Protein AF-A0AAW0ASV2-F1 (afdb_monomer_lite)

Sequence (327 aa):
MNEDWVRQATQARVASSLSGNKGHRYIPGIKFEARVFNVVGYYVDNVSPCVYSLQDPPKWPYYSILDPMEDGSSSVLRQLLHLSFVFSDSNIETTSISSLEFYNVKIRMWTTVSASFKHHITTNDTLFFRLPGVKDCLDLDDYLSCINPVQASTSSPHLRNNISGERKAVRESLRMLKEVIVIDDDDERPSKRLQRSSPSSSPSPQMSPLPSPVLPELPLTPSIPSTLLPSPQVLSSELPDSSDLGNAWPGRIHCSDIASGFQMMAADQSAHLQTWFQNAFPGFRYVQGTYFHHLKKWQSLTERQRAASIALGRTDGGVWKVYRKTL

Structure (mmCIF, N/CA/C/O backbone):
data_AF-A0AAW0ASV2-F1
#
_entry.id   AF-A0AAW0ASV2-F1
#
loop_
_atom_site.group_PDB
_atom_site.id
_atom_site.type_symbol
_atom_site.label_atom_id
_atom_site.label_alt_id
_atom_site.label_comp_id
_atom_site.label_asym_id
_atom_site.label_entity_id
_atom_site.label_seq_id
_atom_site.pdbx_PDB_ins_code
_atom_site.Cartn_x
_atom_site.Cartn_y
_atom_site.Cartn_z
_atom_site.occupancy
_atom_site.B_iso_or_equiv
_atom_site.auth_seq_id
_atom_site.auth_comp_id
_atom_site.auth_asym_id
_atom_site.auth_atom_id
_atom_site.pdbx_PDB_model_num
ATOM 1 N N . MET A 1 1 ? -23.997 15.112 -15.720 1.00 35.47 1 MET A N 1
ATOM 2 C CA . MET A 1 1 ? -23.754 16.034 -14.588 1.00 35.47 1 MET A CA 1
ATOM 3 C C . MET A 1 1 ? -22.248 16.078 -14.384 1.00 35.47 1 MET A C 1
ATOM 5 O O . MET A 1 1 ? -21.656 15.016 -14.290 1.00 35.47 1 MET A O 1
ATOM 9 N N . ASN A 1 2 ? -21.642 17.265 -14.486 1.00 31.16 2 ASN A N 1
ATOM 10 C CA . ASN A 1 2 ? -20.206 17.469 -14.736 1.00 31.16 2 ASN A CA 1
ATOM 11 C C . ASN A 1 2 ? -19.304 17.148 -13.529 1.00 31.16 2 ASN A C 1
ATOM 13 O O . ASN A 1 2 ? -19.451 17.765 -12.477 1.00 31.16 2 ASN A O 1
ATOM 17 N N . GLU A 1 3 ? -18.311 16.276 -13.737 1.00 37.47 3 GLU A N 1
ATOM 18 C CA . GLU A 1 3 ? -17.225 15.942 -12.792 1.00 37.47 3 GLU A CA 1
ATOM 19 C C . GLU A 1 3 ? -16.062 16.962 -12.793 1.00 37.47 3 GLU A C 1
ATOM 21 O O . GLU A 1 3 ? -15.153 16.890 -11.965 1.00 37.47 3 GLU A O 1
ATOM 26 N N . ASP A 1 4 ? -16.101 17.968 -13.672 1.00 33.62 4 ASP A N 1
ATOM 27 C CA . ASP A 1 4 ? -15.029 18.964 -13.818 1.00 33.62 4 ASP A CA 1
ATOM 28 C C . ASP A 1 4 ? -14.948 19.989 -12.672 1.00 33.62 4 ASP A C 1
ATOM 30 O O . ASP A 1 4 ? -13.929 20.663 -12.509 1.00 33.62 4 ASP A O 1
ATOM 34 N N . TRP A 1 5 ? -15.972 20.085 -11.817 1.00 26.33 5 TRP A N 1
ATOM 35 C CA . TRP A 1 5 ? -15.984 21.059 -10.716 1.00 26.33 5 TRP A CA 1
ATOM 36 C C . TRP A 1 5 ? -15.105 20.635 -9.524 1.00 26.33 5 TRP A C 1
ATOM 38 O O . TRP A 1 5 ? -14.539 21.481 -8.833 1.00 26.33 5 TRP A O 1
ATOM 48 N N . VAL A 1 6 ? -14.906 19.326 -9.322 1.00 35.56 6 VAL A N 1
ATOM 49 C CA . VAL A 1 6 ? -14.057 18.790 -8.238 1.00 35.56 6 VAL A CA 1
ATOM 50 C C . VAL A 1 6 ? -12.564 18.955 -8.565 1.00 35.56 6 VAL A C 1
ATOM 52 O O . VAL A 1 6 ? -11.751 19.176 -7.670 1.00 35.56 6 VAL A O 1
ATOM 55 N N . ARG A 1 7 ? -12.192 18.941 -9.854 1.00 39.00 7 ARG A N 1
ATOM 56 C CA . ARG A 1 7 ? -10.796 19.065 -10.318 1.00 39.00 7 ARG A CA 1
ATOM 57 C C . ARG A 1 7 ? -10.225 20.481 -10.178 1.00 39.00 7 ARG A C 1
ATOM 59 O O . ARG A 1 7 ? -9.048 20.627 -9.851 1.00 39.00 7 ARG A O 1
ATOM 66 N N . GLN A 1 8 ? -11.043 21.524 -10.349 1.00 35.62 8 GLN A N 1
ATOM 67 C CA . GLN A 1 8 ? -10.587 22.912 -10.164 1.00 35.62 8 GLN A CA 1
ATOM 68 C C . GLN A 1 8 ? -10.447 23.316 -8.686 1.00 35.62 8 GLN A C 1
ATOM 70 O O . GLN A 1 8 ? -9.611 24.163 -8.367 1.00 35.62 8 GLN A O 1
ATOM 75 N N . ALA A 1 9 ? -11.176 22.675 -7.766 1.00 33.25 9 ALA A N 1
ATOM 76 C CA . ALA A 1 9 ? -11.094 22.977 -6.334 1.00 33.25 9 ALA A CA 1
ATOM 77 C C . ALA A 1 9 ? -9.776 22.503 -5.677 1.00 33.25 9 ALA A C 1
ATOM 79 O O . ALA A 1 9 ? -9.311 23.121 -4.717 1.00 33.25 9 ALA A O 1
ATOM 80 N N . THR A 1 10 ? -9.143 21.451 -6.211 1.00 35.03 10 THR A N 1
ATOM 81 C CA . THR A 1 10 ? -7.933 20.842 -5.624 1.00 35.03 10 THR A CA 1
ATOM 82 C C . THR A 1 10 ? -6.636 21.485 -6.131 1.00 35.03 10 THR A C 1
ATOM 84 O O . THR A 1 10 ? -5.730 21.738 -5.339 1.00 35.03 10 THR A O 1
ATOM 87 N N . GLN A 1 11 ? -6.543 21.844 -7.420 1.00 33.50 11 GLN A N 1
ATOM 88 C CA . GLN A 1 11 ? -5.341 22.499 -7.971 1.00 33.50 11 GLN A CA 1
ATOM 89 C C . GLN A 1 11 ? -5.210 23.981 -7.577 1.00 33.50 11 GLN A C 1
ATOM 91 O O . GLN A 1 11 ? -4.094 24.470 -7.421 1.00 33.50 11 GLN A O 1
ATOM 96 N N . ALA A 1 12 ? -6.316 24.691 -7.323 1.00 30.03 12 ALA A N 1
ATOM 97 C CA . ALA A 1 12 ? -6.267 26.087 -6.874 1.00 30.03 12 ALA A CA 1
ATOM 98 C C . ALA A 1 12 ? -5.882 26.251 -5.384 1.00 30.03 12 ALA A C 1
ATOM 100 O O . ALA A 1 12 ? -5.512 27.350 -4.959 1.00 30.03 12 ALA A O 1
ATOM 101 N N . ARG A 1 13 ? -5.932 25.177 -4.577 1.00 37.41 13 ARG A N 1
ATOM 102 C CA . ARG A 1 13 ? -5.719 25.224 -3.115 1.00 37.41 13 ARG A CA 1
ATOM 103 C C . ARG A 1 13 ? -4.273 25.040 -2.656 1.00 37.41 13 ARG A C 1
ATOM 105 O O . ARG A 1 13 ? -3.902 25.594 -1.622 1.00 37.41 13 ARG A O 1
ATOM 112 N N . VAL A 1 14 ? -3.430 24.371 -3.443 1.00 34.31 14 VAL A N 1
ATOM 113 C CA . VAL A 1 14 ? -2.003 24.184 -3.106 1.00 34.31 14 VAL A CA 1
ATOM 114 C C . VAL A 1 14 ? -1.226 25.510 -3.166 1.00 34.31 14 VAL A C 1
ATOM 116 O O . VAL A 1 14 ? -0.283 25.704 -2.407 1.00 34.31 14 VAL A O 1
ATOM 119 N N . ALA A 1 15 ? -1.669 26.477 -3.977 1.00 31.39 15 ALA A N 1
ATOM 120 C CA . ALA A 1 15 ? -1.065 27.812 -4.026 1.00 31.39 15 ALA A CA 1
ATOM 121 C C . ALA A 1 15 ? -1.683 28.826 -3.036 1.00 31.39 15 ALA A C 1
ATOM 123 O O . ALA A 1 15 ? -1.080 29.864 -2.776 1.00 31.39 15 ALA A O 1
ATOM 124 N N . SER A 1 16 ? -2.867 28.554 -2.469 1.00 34.78 16 SER A N 1
ATOM 125 C CA . SER A 1 16 ? -3.612 29.514 -1.631 1.00 34.78 16 SER A CA 1
ATOM 126 C C . SER A 1 16 ? -3.651 29.167 -0.133 1.00 34.78 16 SER A C 1
ATOM 128 O O . SER A 1 16 ? -3.947 30.039 0.683 1.00 34.78 16 SER A O 1
ATOM 130 N N . SER A 1 17 ? -3.256 27.953 0.271 1.00 35.66 17 SER A N 1
ATOM 131 C CA . SER A 1 17 ? -3.234 27.539 1.688 1.00 35.66 17 SER A CA 1
ATOM 132 C C . SER A 1 17 ? -2.048 28.077 2.514 1.00 35.66 17 SER A C 1
ATOM 134 O O . SER A 1 17 ? -1.991 27.856 3.723 1.00 35.66 17 SER A O 1
ATOM 136 N N . LEU A 1 18 ? -1.115 28.825 1.913 1.00 40.75 18 LEU A N 1
ATOM 137 C CA . LEU A 1 18 ? -0.001 29.463 2.635 1.00 40.75 18 LEU A CA 1
ATOM 138 C C . LEU A 1 18 ? -0.346 30.846 3.227 1.00 40.75 18 LEU A C 1
ATOM 140 O O . LEU A 1 18 ? 0.494 31.438 3.899 1.00 40.75 18 LEU A O 1
ATOM 144 N N . SER A 1 19 ? -1.563 31.373 3.026 1.00 39.31 19 SER A N 1
ATOM 145 C CA . SER A 1 19 ? -1.912 32.746 3.444 1.00 39.31 19 SER A CA 1
ATOM 146 C C . SER A 1 19 ? -2.713 32.856 4.755 1.00 39.31 19 SER A C 1
ATOM 148 O O . SER A 1 19 ? -3.028 33.970 5.176 1.00 39.31 19 SER A O 1
ATOM 150 N N . GLY A 1 20 ? -3.056 31.741 5.410 1.00 41.22 20 GLY A N 1
ATOM 151 C CA . GLY A 1 20 ? -3.965 31.748 6.567 1.00 41.22 20 GLY A CA 1
ATOM 152 C C . GLY A 1 20 ? -3.324 31.568 7.944 1.00 41.22 20 GLY A C 1
ATOM 153 O O . GLY A 1 20 ? -4.008 31.750 8.952 1.00 41.22 20 GLY A O 1
ATOM 154 N N . ASN A 1 21 ? -2.042 31.198 8.026 1.00 40.75 21 ASN A N 1
ATOM 155 C CA . ASN A 1 21 ? -1.467 30.780 9.302 1.00 40.75 21 ASN A CA 1
ATOM 156 C C . ASN A 1 21 ? -0.866 31.967 10.066 1.00 40.75 21 ASN A C 1
ATOM 158 O O . ASN A 1 21 ? 0.072 32.629 9.618 1.00 40.75 21 ASN A O 1
ATOM 162 N N . LYS A 1 22 ? -1.447 32.258 11.233 1.00 43.97 22 LYS A N 1
ATOM 163 C CA . LYS A 1 22 ? -1.074 33.366 12.116 1.00 43.97 22 LYS A CA 1
ATOM 164 C C . LYS A 1 22 ? 0.400 33.259 12.530 1.00 43.97 22 LYS A C 1
ATOM 166 O O . LYS A 1 22 ? 0.746 32.517 13.438 1.00 43.97 22 LYS A O 1
ATOM 171 N N . GLY A 1 23 ? 1.255 34.064 11.902 1.00 38.59 23 GLY A N 1
ATOM 172 C CA . GLY A 1 23 ? 2.457 34.631 12.518 1.00 38.59 23 GLY A CA 1
ATOM 173 C C . GLY A 1 23 ? 3.516 33.658 13.047 1.00 38.59 23 GLY A C 1
ATOM 174 O O . GLY A 1 23 ? 4.189 33.993 14.023 1.00 38.59 23 GLY A O 1
ATOM 175 N N . HIS A 1 24 ? 3.726 32.494 12.429 1.00 50.66 24 HIS A N 1
ATOM 176 C CA . HIS A 1 24 ? 4.983 31.778 12.648 1.00 50.66 24 HIS A CA 1
ATOM 177 C C . HIS A 1 24 ? 6.110 32.548 11.961 1.00 50.66 24 HIS A C 1
ATOM 179 O O . HIS A 1 24 ? 6.222 32.573 10.738 1.00 50.66 24 HIS A O 1
ATOM 185 N N . ARG A 1 25 ? 6.913 33.249 12.776 1.00 50.53 25 ARG A N 1
ATOM 186 C CA . ARG A 1 25 ? 8.129 33.937 12.336 1.00 50.53 25 ARG A CA 1
ATOM 187 C C . ARG A 1 25 ? 9.003 32.918 11.613 1.00 50.53 25 ARG A C 1
ATOM 189 O O . ARG A 1 25 ? 9.551 32.020 12.244 1.00 50.53 25 ARG A O 1
ATOM 196 N N . TYR A 1 26 ? 9.107 33.062 10.299 1.00 55.88 26 TYR A N 1
ATOM 197 C CA . TYR A 1 26 ? 10.056 32.316 9.493 1.00 55.88 26 TYR A CA 1
ATOM 198 C C . TYR A 1 26 ? 11.459 32.616 10.026 1.00 55.88 26 TYR A C 1
ATOM 200 O O . TYR A 1 26 ? 11.915 33.756 9.952 1.00 55.88 26 TYR A O 1
ATOM 208 N N . ILE A 1 27 ? 12.111 31.616 10.620 1.00 73.69 27 ILE A N 1
ATOM 209 C CA . ILE A 1 27 ? 13.531 31.682 10.966 1.00 73.69 27 ILE A CA 1
ATOM 210 C C . ILE A 1 27 ? 14.277 31.160 9.734 1.00 73.69 27 ILE A C 1
ATOM 212 O O . ILE A 1 27 ? 14.197 29.961 9.450 1.00 73.69 27 ILE A O 1
ATOM 216 N N . PRO A 1 28 ? 14.975 32.020 8.971 1.00 69.12 28 PRO A N 1
ATOM 217 C CA . PRO A 1 28 ? 15.719 31.580 7.800 1.00 69.12 28 PRO A CA 1
ATOM 218 C C . PRO A 1 28 ? 16.766 30.538 8.211 1.00 69.12 28 PRO A C 1
ATOM 220 O O . PRO A 1 28 ? 17.582 30.795 9.092 1.00 69.12 28 PRO A O 1
ATOM 223 N N . GLY A 1 29 ? 16.736 29.361 7.579 1.00 76.25 29 GLY A N 1
ATOM 224 C CA . GLY A 1 29 ? 17.741 28.306 7.765 1.00 76.25 29 GLY A CA 1
ATOM 225 C C . GLY A 1 29 ? 17.257 27.026 8.455 1.00 76.25 29 GLY A C 1
ATOM 226 O O . GLY A 1 29 ? 17.964 26.023 8.394 1.00 76.25 29 GLY A O 1
ATOM 227 N N . ILE A 1 30 ? 16.055 27.000 9.042 1.00 75.19 30 ILE A N 1
ATOM 228 C CA . ILE A 1 30 ? 15.477 25.756 9.577 1.00 75.19 30 ILE A CA 1
ATOM 229 C C . ILE A 1 30 ? 14.690 25.063 8.462 1.00 75.19 30 ILE A C 1
ATOM 231 O O . ILE A 1 30 ? 13.606 25.503 8.083 1.00 75.19 30 ILE A O 1
ATOM 235 N N . LYS A 1 31 ? 15.242 23.972 7.918 1.00 75.94 31 LYS A N 1
ATOM 236 C CA . LYS A 1 31 ? 14.493 23.071 7.035 1.00 75.94 31 LYS A CA 1
ATOM 237 C C . LYS A 1 31 ? 13.521 22.269 7.897 1.00 75.94 31 LYS A C 1
ATOM 239 O O . LYS A 1 31 ? 13.948 21.413 8.666 1.00 75.94 31 LYS A O 1
ATOM 244 N N . PHE A 1 32 ? 12.231 22.562 7.784 1.00 76.94 32 PHE A N 1
ATOM 245 C CA . PHE A 1 32 ? 11.195 21.705 8.346 1.00 76.94 32 PHE A CA 1
ATOM 246 C C . PHE A 1 32 ? 11.034 20.501 7.419 1.00 76.94 32 PHE A C 1
ATOM 248 O O . PHE A 1 32 ? 10.627 20.646 6.269 1.00 76.94 32 PHE A O 1
ATOM 255 N N . GLU A 1 33 ? 11.429 19.325 7.896 1.00 83.06 33 GLU A N 1
ATOM 256 C CA . GLU A 1 33 ? 11.131 18.071 7.213 1.00 83.06 33 GLU A CA 1
ATOM 257 C C . GLU A 1 33 ? 9.637 17.782 7.392 1.00 83.06 33 GLU A C 1
ATOM 259 O O . GLU A 1 33 ? 9.154 17.712 8.527 1.00 83.06 33 GLU A O 1
ATOM 264 N N . ALA A 1 34 ? 8.910 17.685 6.276 1.00 85.75 34 ALA A N 1
ATOM 265 C CA . ALA A 1 34 ? 7.479 17.410 6.285 1.00 85.75 34 ALA A CA 1
ATOM 266 C C . ALA A 1 34 ? 7.220 16.074 6.988 1.00 85.75 34 ALA A C 1
ATOM 268 O O . ALA A 1 34 ? 7.847 15.055 6.680 1.00 8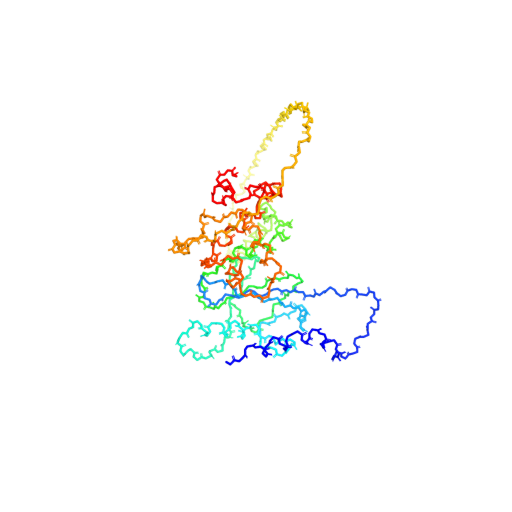5.75 34 ALA A O 1
ATOM 269 N N . ARG A 1 35 ? 6.302 16.072 7.953 1.00 91.06 35 ARG A N 1
ATOM 270 C CA . ARG A 1 35 ? 5.992 14.878 8.738 1.00 91.06 35 ARG A CA 1
ATOM 271 C C . ARG A 1 35 ? 4.916 14.097 8.015 1.00 91.06 35 ARG A C 1
ATOM 273 O O . ARG A 1 35 ? 3.739 14.428 8.104 1.00 91.06 35 ARG A O 1
ATOM 280 N N . VAL A 1 36 ? 5.327 13.063 7.295 1.00 91.56 36 VAL A N 1
ATOM 281 C CA . VAL A 1 36 ? 4.412 12.205 6.537 1.00 91.56 36 VAL A CA 1
ATOM 282 C C . VAL A 1 36 ? 4.240 10.873 7.254 1.00 91.56 36 VAL A C 1
ATOM 284 O O . VAL A 1 36 ? 5.210 10.341 7.781 1.00 91.56 36 VAL A O 1
ATOM 287 N N . PHE A 1 37 ? 3.033 10.319 7.277 1.00 94.38 37 PHE A N 1
ATOM 288 C CA . PHE A 1 37 ? 2.792 8.925 7.661 1.00 94.38 37 PHE A CA 1
ATOM 289 C C . PHE A 1 37 ? 1.612 8.360 6.866 1.00 94.38 37 PHE A C 1
ATOM 291 O O . PHE A 1 37 ? 0.829 9.110 6.281 1.00 94.38 37 PHE A O 1
ATOM 298 N N . ASN A 1 38 ? 1.490 7.037 6.827 1.00 94.44 38 ASN A N 1
ATOM 299 C CA . ASN A 1 38 ? 0.453 6.354 6.063 1.00 94.44 38 ASN A CA 1
ATOM 300 C C . ASN A 1 38 ? -0.567 5.673 6.979 1.00 94.44 38 ASN A C 1
ATOM 302 O O . ASN A 1 38 ? -0.230 5.161 8.047 1.00 94.44 38 ASN A O 1
ATOM 306 N N . VAL A 1 39 ? -1.815 5.621 6.527 1.00 95.50 39 VAL A N 1
ATOM 307 C CA . VAL A 1 39 ? -2.894 4.842 7.135 1.00 95.50 39 VAL A CA 1
ATOM 308 C C . VAL A 1 39 ? -3.436 3.884 6.084 1.00 95.50 39 VAL A C 1
ATOM 310 O O . VAL A 1 39 ? -3.920 4.315 5.041 1.00 95.50 39 VAL A O 1
ATOM 313 N N . VAL A 1 40 ? -3.348 2.588 6.363 1.00 96.12 40 VAL A N 1
ATOM 314 C CA . VAL A 1 40 ? -3.823 1.499 5.507 1.00 96.12 40 VAL A CA 1
ATOM 315 C C . VAL A 1 40 ? -5.055 0.883 6.161 1.00 96.12 40 VAL A C 1
ATOM 317 O O . VAL A 1 40 ? -4.981 0.414 7.296 1.00 96.12 40 VAL A O 1
ATOM 320 N N . GLY A 1 41 ? -6.194 0.903 5.473 1.00 95.38 41 GLY A N 1
ATOM 321 C CA . GLY A 1 41 ? -7.474 0.431 5.997 1.00 95.38 41 GLY A CA 1
ATOM 322 C C . GLY A 1 41 ? -8.081 -0.702 5.172 1.00 95.38 41 GLY A C 1
ATOM 323 O O . GLY A 1 41 ? -8.277 -0.547 3.968 1.00 95.38 41 GLY A O 1
ATOM 324 N N . TYR A 1 42 ? -8.440 -1.804 5.832 1.00 95.00 42 TYR A N 1
ATOM 325 C CA . TYR A 1 42 ? -9.170 -2.933 5.244 1.00 95.00 42 TYR A CA 1
ATOM 326 C C . TYR A 1 42 ? -10.629 -2.929 5.706 1.00 95.00 42 TYR A C 1
ATOM 328 O O . TYR A 1 42 ? -10.917 -2.814 6.898 1.00 95.00 42 TYR A O 1
ATOM 336 N N . TYR A 1 43 ? -11.562 -3.066 4.772 1.00 92.81 43 TYR A N 1
ATOM 337 C CA . TYR A 1 43 ? -12.998 -2.969 5.056 1.00 92.81 43 TYR A CA 1
ATOM 338 C C . TYR A 1 43 ? -13.805 -4.155 4.513 1.00 92.81 43 TYR A C 1
ATOM 340 O O . TYR A 1 43 ? -14.907 -4.388 4.997 1.00 92.81 43 TYR A O 1
ATOM 348 N N . VAL A 1 44 ? -13.254 -4.927 3.569 1.00 92.06 44 VAL A N 1
ATOM 349 C CA . VAL A 1 44 ? -13.848 -6.152 3.007 1.00 92.06 44 VAL A CA 1
ATOM 350 C C . VAL A 1 44 ? -12.744 -7.194 2.809 1.00 92.06 44 VAL A C 1
ATOM 352 O O . VAL A 1 44 ? -11.608 -6.838 2.485 1.00 92.06 44 VAL A O 1
ATOM 355 N N . ASP A 1 45 ? -13.077 -8.469 3.007 1.00 92.56 45 ASP A N 1
ATOM 356 C CA . ASP A 1 45 ? -12.168 -9.595 2.776 1.00 92.56 45 ASP A CA 1
ATOM 357 C C . ASP A 1 45 ? -11.713 -9.670 1.316 1.00 92.56 45 ASP A C 1
ATOM 359 O O . ASP A 1 45 ? -12.518 -9.533 0.395 1.00 92.56 45 ASP A O 1
ATOM 363 N N . ASN A 1 46 ? -10.428 -9.958 1.101 1.00 92.38 46 ASN A N 1
ATOM 364 C CA . ASN A 1 46 ? -9.836 -10.158 -0.229 1.00 92.38 46 ASN A CA 1
ATOM 365 C C . ASN A 1 46 ? -9.951 -8.947 -1.181 1.00 92.38 46 ASN A C 1
ATOM 367 O O . ASN A 1 46 ? -9.823 -9.097 -2.397 1.00 92.38 46 ASN A O 1
ATOM 371 N N . VAL A 1 47 ? -10.162 -7.744 -0.642 1.00 91.44 47 VAL A N 1
ATOM 372 C CA . VAL A 1 47 ? -10.147 -6.481 -1.393 1.00 91.44 47 VAL A CA 1
ATOM 373 C C . VAL A 1 47 ? -8.889 -5.696 -1.029 1.00 91.44 47 VAL A C 1
ATOM 375 O O . VAL A 1 47 ? -8.459 -5.696 0.126 1.00 91.44 47 VAL A O 1
ATOM 378 N N . SER A 1 48 ? -8.286 -5.027 -2.017 1.00 90.50 48 SER A N 1
ATOM 379 C CA . SER A 1 48 ? -7.126 -4.165 -1.778 1.00 90.50 48 SER A CA 1
ATOM 380 C C . SER A 1 48 ? -7.460 -3.064 -0.757 1.00 90.50 48 SER A C 1
ATOM 382 O O . SER A 1 48 ? -8.553 -2.488 -0.805 1.00 90.50 48 SER A O 1
ATOM 384 N N . PRO A 1 49 ? -6.535 -2.745 0.164 1.00 95.44 49 PRO A N 1
ATOM 385 C CA . PRO A 1 49 ? -6.788 -1.748 1.191 1.00 95.44 49 PRO A CA 1
ATOM 386 C C . PRO A 1 49 ? -6.866 -0.334 0.618 1.00 95.44 49 PRO A C 1
ATOM 388 O O . PRO A 1 49 ? -6.275 -0.013 -0.414 1.00 95.44 49 PRO A O 1
ATOM 391 N N . CYS A 1 50 ? -7.517 0.550 1.365 1.00 92.81 50 CYS A N 1
ATOM 392 C CA . CYS A 1 50 ? -7.409 1.985 1.142 1.00 92.81 50 CYS A CA 1
ATOM 393 C C . CYS A 1 50 ? -6.148 2.515 1.809 1.00 92.81 50 CYS A C 1
ATOM 395 O O . CYS A 1 50 ? -5.887 2.201 2.970 1.00 92.81 50 CYS A O 1
ATOM 397 N N . VAL A 1 51 ? -5.394 3.348 1.096 1.00 92.88 51 VAL A N 1
ATOM 398 C CA . VAL A 1 51 ? -4.157 3.944 1.604 1.00 92.88 51 VAL A CA 1
ATOM 399 C C . VAL A 1 51 ? -4.293 5.458 1.610 1.00 92.88 51 VAL A C 1
ATOM 401 O O . VAL A 1 51 ? -4.574 6.066 0.581 1.00 92.88 51 VAL A O 1
ATOM 404 N N . TYR A 1 52 ? -4.062 6.059 2.773 1.00 91.81 52 TYR A N 1
ATOM 405 C CA . TYR A 1 52 ? -4.074 7.503 2.971 1.00 91.81 52 TYR A CA 1
ATOM 406 C C . TYR A 1 52 ? -2.704 7.966 3.448 1.00 91.81 52 TYR A C 1
ATOM 408 O O . TYR A 1 52 ? -2.221 7.493 4.476 1.00 91.81 52 TYR A O 1
ATOM 416 N N . SER A 1 53 ? -2.096 8.910 2.734 1.00 91.75 53 SER A N 1
ATOM 417 C CA . SER A 1 53 ? -0.864 9.575 3.163 1.00 91.75 53 SER A CA 1
ATOM 418 C C . SER A 1 53 ? -1.210 10.913 3.801 1.00 91.75 53 SER A C 1
ATOM 420 O O . SER A 1 53 ? -1.738 11.810 3.147 1.00 91.75 53 SER A O 1
ATOM 422 N N . LEU A 1 54 ? -0.928 11.034 5.093 1.00 91.38 54 LEU A N 1
ATOM 423 C CA . LEU A 1 54 ? -1.217 12.217 5.893 1.00 91.38 54 LEU A CA 1
ATOM 424 C C . LEU A 1 54 ? 0.068 13.025 6.064 1.00 91.38 54 LEU A C 1
ATOM 426 O O . LEU A 1 54 ? 1.094 12.475 6.464 1.00 91.38 54 LEU A O 1
ATOM 430 N N . GLN A 1 55 ? 0.003 14.318 5.752 1.00 91.88 55 GLN A N 1
ATOM 431 C CA . GLN A 1 55 ? 1.114 15.259 5.893 1.00 91.88 55 GLN A CA 1
ATOM 432 C C . GLN A 1 55 ? 0.812 16.234 7.029 1.00 91.88 55 GLN A C 1
ATOM 434 O O . GLN A 1 55 ? -0.307 16.730 7.119 1.00 91.88 55 GLN A O 1
ATOM 439 N N . ASP A 1 56 ? 1.806 16.463 7.887 1.00 87.75 56 ASP A N 1
ATOM 440 C CA . ASP A 1 56 ? 1.797 17.427 8.990 1.00 87.75 56 ASP A CA 1
ATOM 441 C C . ASP A 1 56 ? 0.510 17.380 9.835 1.00 87.75 56 ASP A C 1
ATOM 443 O O . ASP A 1 56 ? -0.229 18.358 9.914 1.00 87.75 56 ASP A O 1
ATOM 447 N N . PRO A 1 57 ? 0.210 16.238 10.490 1.00 85.69 57 PRO A N 1
ATOM 448 C CA . PRO A 1 57 ? -1.020 16.105 11.257 1.00 85.69 57 PRO A CA 1
ATOM 449 C C . PRO A 1 57 ? -1.087 17.151 12.386 1.00 85.69 57 PRO A C 1
ATOM 451 O O . PRO A 1 57 ? -0.082 17.388 13.069 1.00 85.69 57 PRO A O 1
ATOM 454 N N . PRO A 1 58 ? -2.285 17.696 12.676 1.00 81.44 58 PRO A N 1
ATOM 455 C CA . PRO A 1 58 ? -2.458 18.828 13.592 1.00 81.44 58 PRO A CA 1
ATOM 456 C C . PRO A 1 58 ? -2.024 18.506 15.027 1.00 81.44 58 PRO A C 1
ATOM 458 O O . PRO A 1 58 ? -1.699 19.390 15.820 1.00 81.44 58 PRO A O 1
ATOM 461 N N . LYS A 1 59 ? -2.027 17.217 15.384 1.00 86.56 59 LYS A N 1
ATOM 462 C CA . LYS A 1 59 ? -1.560 16.702 16.668 1.00 86.56 59 LYS A CA 1
ATOM 463 C C . LYS A 1 59 ? -0.393 15.757 16.403 1.00 86.56 59 LYS A C 1
ATOM 465 O O . LYS A 1 59 ? -0.570 14.629 15.966 1.00 86.56 59 LYS A O 1
ATOM 470 N N . TRP A 1 60 ? 0.821 16.210 16.687 1.00 88.56 60 TRP A N 1
ATOM 471 C CA . TRP A 1 60 ? 2.026 15.381 16.634 1.00 88.56 60 TRP A CA 1
ATOM 472 C C . TRP A 1 60 ? 2.620 15.222 18.038 1.00 88.56 60 TRP A C 1
ATOM 474 O O . TRP A 1 60 ? 2.664 16.214 18.769 1.00 88.56 60 TRP A O 1
ATOM 484 N N . PRO A 1 61 ? 3.110 14.031 18.439 1.00 94.38 61 PRO A N 1
ATOM 485 C CA . PRO A 1 61 ? 3.223 12.773 17.684 1.00 94.38 61 PRO A CA 1
ATOM 486 C C . PRO A 1 61 ? 2.013 11.836 17.860 1.00 94.38 61 PRO A C 1
ATOM 488 O O . PRO A 1 61 ? 2.177 10.622 17.851 1.00 94.38 61 PRO A O 1
ATOM 491 N N . TYR A 1 62 ? 0.805 12.361 18.086 1.00 95.31 62 TYR A N 1
ATOM 492 C CA . TYR A 1 62 ? -0.362 11.542 18.429 1.00 95.31 62 TYR A CA 1
ATOM 493 C C . TYR A 1 62 ? -1.496 11.709 17.430 1.00 95.31 62 TYR A C 1
ATOM 495 O O . TYR A 1 62 ? -2.069 12.787 17.334 1.00 95.31 62 TYR A O 1
ATOM 503 N N . TYR A 1 63 ? -1.900 10.618 16.795 1.00 94.50 63 TYR A N 1
ATOM 504 C CA . TYR A 1 63 ? -2.980 10.606 15.818 1.00 94.50 63 TYR A CA 1
ATOM 505 C C . TYR A 1 63 ? -4.145 9.726 16.273 1.00 94.50 63 TYR A C 1
ATOM 507 O O . TYR A 1 63 ? -3.940 8.586 16.690 1.00 94.50 63 TYR A O 1
ATOM 515 N N . SER A 1 64 ? -5.374 10.230 16.170 1.00 93.75 64 SER A N 1
ATOM 516 C CA . SER A 1 64 ? -6.585 9.409 16.231 1.00 93.75 64 SER A CA 1
ATOM 517 C C . SER A 1 64 ? -7.263 9.366 14.865 1.00 93.75 64 SER A C 1
ATOM 519 O O . SER A 1 64 ? -7.349 10.379 14.178 1.00 93.75 64 SER A O 1
ATOM 521 N N . ILE A 1 65 ? -7.826 8.217 14.486 1.00 92.06 65 ILE A N 1
ATOM 522 C CA . ILE A 1 65 ? -8.535 8.063 13.203 1.00 92.06 65 ILE A CA 1
ATOM 523 C C . ILE A 1 65 ? -9.817 8.916 13.117 1.00 92.06 65 ILE A C 1
ATOM 525 O O . ILE A 1 65 ? -10.355 9.144 12.031 1.00 92.06 65 ILE A O 1
ATOM 529 N N . LEU A 1 66 ? -10.310 9.386 14.270 1.00 90.50 66 LEU A N 1
ATOM 530 C CA . LEU A 1 66 ? -11.418 10.333 14.380 1.00 90.50 66 LEU A CA 1
ATOM 531 C C . LEU A 1 66 ? -10.989 11.797 14.269 1.00 90.50 66 LEU A C 1
ATOM 533 O O . LEU A 1 66 ? -11.867 12.648 14.113 1.00 90.50 66 LEU A O 1
ATOM 537 N N . ASP A 1 67 ? -9.694 12.112 14.372 1.00 88.00 67 ASP A N 1
ATOM 538 C CA . ASP A 1 67 ? -9.247 13.497 14.262 1.00 88.00 67 ASP A CA 1
ATOM 539 C C . ASP A 1 67 ? -9.617 14.044 12.865 1.00 88.00 67 ASP A C 1
ATOM 541 O O . ASP A 1 67 ? -9.425 13.358 11.851 1.00 88.00 67 ASP A O 1
ATOM 545 N N . PRO A 1 68 ? -10.201 15.254 12.793 1.00 81.50 68 PRO A N 1
ATOM 546 C CA . PRO A 1 68 ? -10.533 15.878 11.521 1.00 81.50 68 PRO A CA 1
ATOM 547 C C . PRO A 1 68 ? -9.252 16.214 10.755 1.00 81.50 68 PRO A C 1
ATOM 549 O O . PRO A 1 68 ? -8.226 16.548 11.354 1.00 81.50 68 PRO A O 1
ATOM 552 N N . MET A 1 69 ? -9.323 16.147 9.428 1.00 79.50 69 MET A N 1
ATOM 553 C CA . MET A 1 69 ? -8.239 16.631 8.578 1.00 79.50 69 MET A CA 1
ATOM 554 C C . MET A 1 69 ? -8.243 18.167 8.543 1.00 79.50 69 MET A C 1
ATOM 556 O O . MET A 1 69 ? -9.297 18.793 8.681 1.00 79.50 69 MET A O 1
ATOM 560 N N . GLU A 1 70 ? -7.064 18.786 8.411 1.00 72.94 70 GLU A N 1
ATOM 561 C CA . GLU A 1 70 ? -6.910 20.253 8.490 1.00 72.94 70 GLU A CA 1
ATOM 562 C C . GLU A 1 70 ? -7.689 21.011 7.408 1.00 72.94 70 GLU A C 1
ATOM 564 O O . GLU A 1 70 ? -8.107 22.149 7.608 1.00 72.94 70 GLU A O 1
ATOM 569 N N . ASP A 1 71 ? -7.933 20.365 6.273 1.00 75.19 71 ASP A N 1
ATOM 570 C CA . ASP A 1 71 ? -8.687 20.896 5.140 1.00 75.19 71 ASP A CA 1
ATOM 571 C C . ASP A 1 71 ? -10.211 20.928 5.372 1.00 75.19 71 ASP A C 1
ATOM 573 O O . ASP A 1 71 ? -10.966 21.369 4.498 1.00 75.19 71 ASP A O 1
ATOM 577 N N . GLY A 1 72 ? -10.671 20.477 6.545 1.00 71.12 72 GLY A N 1
ATOM 578 C CA . GLY A 1 72 ? -12.085 20.319 6.869 1.00 71.12 72 GLY A CA 1
ATOM 579 C C . GLY A 1 72 ? -12.720 19.091 6.212 1.00 71.12 72 GLY A C 1
ATOM 580 O O . GLY A 1 72 ? -13.938 18.917 6.309 1.00 71.12 72 GLY A O 1
ATOM 581 N N . SER A 1 73 ? -11.923 18.237 5.560 1.00 72.94 73 SER A N 1
ATOM 582 C CA . SER A 1 73 ? -12.402 16.984 4.991 1.00 72.94 73 SER A CA 1
ATOM 583 C C . SER A 1 73 ? -12.814 16.008 6.088 1.00 72.94 73 SER A C 1
ATOM 585 O O . SER A 1 73 ? -12.341 16.032 7.230 1.00 72.94 73 SER A O 1
ATOM 587 N N . SER A 1 74 ? -13.733 15.115 5.724 1.00 73.62 74 SER A N 1
ATOM 588 C CA . SER A 1 74 ? -14.173 14.031 6.592 1.00 73.62 74 SER A CA 1
ATOM 589 C C . SER A 1 74 ? -12.974 13.192 7.043 1.00 73.62 74 SER A C 1
ATOM 591 O O . SER A 1 74 ? -12.118 12.868 6.216 1.00 73.62 74 SER A O 1
ATOM 593 N N . SER A 1 75 ? -12.936 12.827 8.330 1.00 80.25 75 SER A N 1
ATOM 594 C CA . SER A 1 75 ? -11.870 12.003 8.914 1.00 80.25 75 SER A CA 1
ATOM 595 C C . SER A 1 75 ? -11.599 10.742 8.088 1.00 80.25 75 SER A C 1
ATOM 597 O O . SER A 1 75 ? -12.488 10.239 7.395 1.00 80.25 75 SER A O 1
ATOM 599 N N . VAL A 1 76 ? -10.386 10.191 8.192 1.00 80.31 76 VAL A N 1
ATOM 600 C CA . VAL A 1 76 ? -10.018 8.941 7.501 1.00 80.31 76 VAL A CA 1
ATOM 601 C C . VAL A 1 76 ? -11.031 7.836 7.796 1.00 80.31 76 VAL A C 1
ATOM 603 O O . VAL A 1 76 ? -11.432 7.113 6.888 1.00 80.31 76 VAL A O 1
ATOM 606 N N . LEU A 1 77 ? -11.547 7.768 9.031 1.00 78.75 77 LEU A N 1
ATOM 607 C CA . LEU A 1 77 ? -12.608 6.825 9.378 1.00 78.75 77 LEU A CA 1
ATOM 608 C C . LEU A 1 77 ? -13.868 7.007 8.528 1.00 78.75 77 LEU A C 1
ATOM 610 O O . LEU A 1 77 ? -14.442 6.022 8.078 1.00 78.75 77 LEU A O 1
ATOM 614 N N . ARG A 1 78 ? -14.311 8.248 8.300 1.00 80.94 78 ARG A N 1
ATOM 615 C CA . ARG A 1 78 ? -15.480 8.511 7.451 1.00 80.94 78 ARG A CA 1
ATOM 616 C C . ARG A 1 78 ? -15.232 8.103 6.005 1.00 80.94 78 ARG A C 1
ATOM 618 O O . ARG A 1 78 ? -16.158 7.614 5.372 1.00 80.94 78 ARG A O 1
ATOM 625 N N . GLN A 1 79 ? -14.014 8.271 5.499 1.00 79.62 79 GLN A N 1
ATOM 626 C CA . GLN A 1 79 ? -13.668 7.845 4.142 1.00 79.62 79 GLN A CA 1
ATOM 627 C C . GLN A 1 79 ? -13.643 6.314 4.028 1.00 79.62 79 GLN A C 1
ATOM 629 O O . GLN A 1 79 ? -14.228 5.763 3.098 1.00 79.62 79 GLN A O 1
ATOM 634 N N . LEU A 1 80 ? -13.075 5.623 5.024 1.00 77.19 80 LEU A N 1
ATOM 635 C CA . LEU A 1 80 ? -13.127 4.160 5.126 1.00 77.19 80 LEU A CA 1
ATOM 636 C C . LEU A 1 80 ? -14.572 3.644 5.202 1.00 77.19 80 LEU A C 1
ATOM 638 O O . LEU A 1 80 ? -14.938 2.688 4.522 1.00 77.19 80 LEU A O 1
ATOM 642 N N . LEU A 1 81 ? -15.409 4.317 5.990 1.00 78.06 81 LEU A N 1
ATOM 643 C CA . LEU A 1 81 ? -16.824 3.997 6.152 1.00 78.06 81 LEU A CA 1
ATOM 644 C C . LEU A 1 81 ? -17.640 4.222 4.885 1.00 78.06 81 LEU A C 1
ATOM 646 O O . LEU A 1 81 ? -18.453 3.376 4.517 1.00 78.06 81 LEU A O 1
ATOM 650 N N . HIS A 1 82 ? -17.416 5.346 4.208 1.00 77.50 82 HIS A N 1
ATOM 651 C CA . HIS A 1 82 ? -18.110 5.662 2.967 1.00 77.50 82 HIS A CA 1
ATOM 652 C C . HIS A 1 82 ? -17.876 4.563 1.928 1.00 77.50 82 HIS A C 1
ATOM 654 O O . HIS A 1 82 ? -18.809 4.145 1.252 1.00 77.50 82 HIS A O 1
ATOM 660 N N . LEU A 1 83 ? -16.656 4.027 1.860 1.00 66.19 83 LEU A N 1
ATOM 661 C CA . LEU A 1 83 ? -16.344 2.918 0.965 1.00 66.19 83 LEU A CA 1
ATOM 662 C C . LEU A 1 83 ? -17.053 1.626 1.380 1.00 66.19 83 LEU A C 1
ATOM 664 O O . LEU A 1 83 ? -17.653 0.993 0.521 1.00 66.19 83 LEU A O 1
ATOM 668 N N . SER A 1 84 ? -17.099 1.274 2.671 1.00 65.31 84 SER A N 1
ATOM 669 C CA . SER A 1 84 ? -17.863 0.089 3.108 1.00 65.31 84 SER A CA 1
ATOM 670 C C . SER A 1 84 ? -19.357 0.164 2.769 1.00 65.31 84 SER A C 1
ATOM 672 O O . SER A 1 84 ? -19.964 -0.856 2.440 1.00 65.31 84 SER A O 1
ATOM 674 N N . PHE A 1 85 ? -19.934 1.370 2.802 1.00 68.56 85 PHE A N 1
ATOM 675 C CA . PHE A 1 85 ? -21.345 1.584 2.499 1.00 68.56 85 PHE A CA 1
ATOM 676 C C . PHE A 1 85 ? -21.639 1.397 1.007 1.00 68.56 85 PHE A C 1
ATOM 678 O O . PHE A 1 85 ? -22.644 0.797 0.653 1.00 68.56 85 PHE A O 1
ATOM 685 N N . VAL A 1 86 ? -20.730 1.833 0.129 1.00 64.94 86 VAL A N 1
ATOM 686 C CA . VAL A 1 86 ? -20.877 1.668 -1.329 1.00 64.94 86 VAL A CA 1
ATOM 687 C C . VAL A 1 86 ? -20.907 0.193 -1.748 1.00 64.94 86 VAL A C 1
ATOM 689 O O . VAL A 1 86 ? -21.541 -0.137 -2.744 1.00 64.94 86 VAL A O 1
ATOM 692 N N . PHE A 1 87 ? -20.253 -0.701 -1.002 1.00 55.53 87 PHE A N 1
ATOM 693 C CA . PHE A 1 87 ? -20.197 -2.130 -1.339 1.00 55.53 87 PHE A CA 1
ATOM 694 C C . PHE A 1 87 ? -21.287 -2.987 -0.683 1.00 55.53 87 PHE A C 1
ATOM 696 O O . PHE A 1 87 ? -21.388 -4.171 -1.000 1.00 55.53 87 PHE A O 1
ATOM 703 N N . SER A 1 88 ? -22.100 -2.422 0.213 1.00 58.34 88 SER A N 1
ATOM 704 C CA . SER A 1 88 ? -23.155 -3.163 0.907 1.00 58.34 88 SER A CA 1
ATOM 705 C C . SER A 1 88 ? -24.525 -2.653 0.459 1.00 58.34 88 SER A C 1
ATOM 707 O O . SER A 1 88 ? -25.001 -1.649 0.970 1.00 58.34 88 SER A O 1
ATOM 709 N N . ASP A 1 89 ? -25.195 -3.371 -0.451 1.00 53.47 89 ASP A N 1
ATOM 710 C CA . ASP A 1 89 ? -26.560 -3.053 -0.933 1.00 53.47 89 ASP A CA 1
ATOM 711 C C . ASP A 1 89 ? -27.644 -3.107 0.170 1.00 53.47 89 ASP A C 1
ATOM 713 O O . ASP A 1 89 ? -28.819 -2.806 -0.048 1.00 53.47 89 ASP A O 1
ATOM 717 N N . SER A 1 90 ? -27.273 -3.511 1.380 1.00 54.75 90 SER A N 1
ATOM 718 C CA . SER A 1 90 ? -28.135 -3.517 2.553 1.00 54.75 90 SER A CA 1
ATOM 719 C C . SER A 1 90 ? -28.125 -2.155 3.248 1.00 54.75 90 SER A C 1
ATOM 721 O O . SER A 1 90 ? -27.055 -1.648 3.572 1.00 54.75 90 SER A O 1
ATOM 723 N N . ASN A 1 91 ? -29.321 -1.630 3.546 1.00 52.88 91 ASN A N 1
ATOM 724 C CA . ASN A 1 91 ? -29.626 -0.498 4.441 1.00 52.88 91 ASN A CA 1
ATOM 725 C C . ASN A 1 91 ? -29.031 -0.699 5.856 1.00 52.88 91 ASN A C 1
ATOM 727 O O . ASN A 1 91 ? -29.747 -0.874 6.841 1.00 52.88 91 ASN A O 1
ATOM 731 N N . ILE A 1 92 ? -27.708 -0.724 5.972 1.00 53.41 92 ILE A N 1
ATOM 732 C CA . ILE A 1 92 ? -27.011 -0.752 7.248 1.00 53.41 92 ILE A CA 1
ATOM 733 C C . ILE A 1 92 ? -27.092 0.681 7.756 1.00 53.41 92 ILE A C 1
ATOM 735 O O . ILE A 1 92 ? -26.359 1.557 7.295 1.00 53.41 92 ILE A O 1
ATOM 739 N N . GLU A 1 93 ? -28.040 0.932 8.663 1.00 56.56 93 GLU A N 1
ATOM 740 C CA . GLU A 1 93 ? -28.062 2.148 9.474 1.00 56.56 93 GLU A CA 1
ATOM 741 C C . GLU A 1 93 ? -26.633 2.443 9.909 1.00 56.56 93 GLU A C 1
ATOM 743 O O . GLU A 1 93 ? -25.966 1.538 10.411 1.00 56.56 93 GLU A O 1
ATOM 748 N N . THR A 1 94 ? -26.164 3.671 9.666 1.00 57.44 94 THR A N 1
ATOM 749 C CA . THR A 1 94 ? -24.813 4.153 9.978 1.00 57.44 94 THR A CA 1
ATOM 750 C C . THR A 1 94 ? -24.499 3.911 11.447 1.00 57.44 94 THR A C 1
ATOM 752 O O . THR A 1 94 ? -24.659 4.789 12.296 1.00 57.44 94 THR A O 1
ATOM 755 N N . THR A 1 95 ? -24.095 2.690 11.766 1.00 61.59 95 THR A N 1
ATOM 756 C CA . THR A 1 95 ? -23.821 2.273 13.121 1.00 61.59 95 THR A CA 1
ATOM 757 C C . THR A 1 95 ? -22.495 2.927 13.423 1.00 61.59 95 THR A C 1
ATOM 759 O O . THR A 1 95 ? -21.502 2.708 12.728 1.00 61.59 95 THR A O 1
ATOM 762 N N . SER A 1 96 ? -22.501 3.837 14.391 1.00 75.06 96 SER A N 1
ATOM 763 C CA . SER A 1 96 ? -21.303 4.547 14.807 1.00 75.06 96 SER A CA 1
ATOM 764 C C . SER A 1 96 ? -20.222 3.521 15.131 1.00 75.06 96 SER A C 1
ATOM 766 O O . SER A 1 96 ? -20.347 2.788 16.114 1.00 75.06 96 SER A O 1
ATOM 768 N N . ILE A 1 97 ? -19.178 3.448 14.305 1.00 81.38 97 ILE A N 1
ATOM 769 C CA . ILE A 1 97 ? -18.045 2.569 14.575 1.00 81.38 97 ILE A CA 1
ATOM 770 C C . ILE A 1 97 ? -17.345 3.095 15.819 1.00 81.38 97 ILE A C 1
ATOM 772 O O . ILE A 1 97 ? -16.639 4.103 15.784 1.00 81.38 97 ILE A O 1
ATOM 776 N N . SER A 1 98 ? -17.565 2.409 16.933 1.00 90.56 98 SER A N 1
ATOM 777 C CA . SER A 1 98 ? -16.909 2.692 18.205 1.00 90.56 98 SER A CA 1
ATOM 778 C C . SER A 1 98 ? -15.547 2.002 18.309 1.00 90.56 98 SER A C 1
ATOM 780 O O . SER A 1 98 ? -14.672 2.489 19.024 1.00 90.56 98 SER A O 1
ATOM 782 N N . SER A 1 99 ? -15.334 0.910 17.566 1.00 93.81 99 SER A N 1
ATOM 783 C CA . SER A 1 99 ? -14.122 0.089 17.631 1.00 93.81 99 SER A CA 1
ATOM 784 C C . SER A 1 99 ? -13.608 -0.344 16.260 1.00 93.81 99 SER A C 1
ATOM 786 O O . SER A 1 99 ? -14.387 -0.661 15.366 1.00 93.81 99 SER A O 1
ATOM 788 N N . LEU A 1 100 ? -12.289 -0.437 16.140 1.00 95.44 100 LEU A N 1
ATOM 789 C CA . LEU A 1 100 ? -11.554 -0.937 14.978 1.00 95.44 100 LEU A CA 1
ATOM 790 C C . LEU A 1 100 ? -10.551 -1.991 15.430 1.00 95.44 100 LEU A C 1
ATOM 792 O O . LEU A 1 100 ? -10.222 -2.067 16.610 1.00 95.44 100 LEU A O 1
ATOM 796 N N . GLU A 1 101 ? -10.007 -2.765 14.503 1.00 97.06 101 GLU A N 1
ATOM 797 C CA . GLU A 1 101 ? -8.849 -3.608 14.783 1.00 97.06 101 GLU A CA 1
ATOM 798 C C . GLU A 1 101 ? -7.589 -2.952 14.219 1.00 97.06 101 GLU A C 1
ATOM 800 O O . GLU A 1 101 ? -7.514 -2.636 13.037 1.00 97.06 101 GLU A O 1
ATOM 805 N N . PHE A 1 102 ? -6.599 -2.728 15.075 1.00 97.31 102 PHE A N 1
ATOM 806 C CA . PHE A 1 102 ? -5.299 -2.163 14.733 1.00 97.31 102 PHE A CA 1
ATOM 807 C C . PHE A 1 102 ? -4.254 -3.278 14.665 1.00 97.31 102 PHE A C 1
ATOM 809 O O . PHE A 1 102 ? -4.153 -4.081 15.595 1.00 97.31 102 PHE A O 1
ATOM 816 N N . TYR A 1 103 ? -3.458 -3.332 13.597 1.00 97.69 103 TYR A N 1
ATOM 817 C CA . TYR A 1 103 ? -2.379 -4.315 13.497 1.00 97.69 103 TYR A CA 1
ATOM 818 C C . TYR A 1 103 ? -1.114 -3.794 14.168 1.00 97.69 103 TYR A C 1
ATOM 820 O O . TYR A 1 103 ? -0.461 -2.860 13.698 1.00 97.69 103 TYR A O 1
ATOM 828 N N . ASN A 1 104 ? -0.724 -4.443 15.258 1.00 94.38 104 ASN A N 1
ATOM 829 C CA . ASN A 1 104 ? 0.529 -4.147 15.921 1.00 94.38 104 ASN A CA 1
ATOM 830 C C . ASN A 1 104 ? 1.677 -4.874 15.210 1.00 94.38 104 ASN A C 1
ATOM 832 O O . ASN A 1 104 ? 1.898 -6.068 15.417 1.00 94.38 104 ASN A O 1
ATOM 836 N N . VAL A 1 105 ? 2.438 -4.127 14.407 1.00 92.00 105 VAL A N 1
ATOM 837 C CA . VAL A 1 105 ? 3.554 -4.643 13.595 1.00 92.00 105 VAL A CA 1
ATOM 838 C C . VAL A 1 105 ? 4.607 -5.380 14.436 1.00 92.00 105 VAL A C 1
ATOM 840 O O . VAL A 1 105 ? 5.163 -6.376 13.975 1.00 92.00 105 VAL A O 1
ATOM 843 N N . LYS A 1 106 ? 4.848 -4.953 15.687 1.00 87.31 106 LYS A N 1
ATOM 844 C CA . LYS A 1 106 ? 5.883 -5.543 16.557 1.00 87.31 106 LYS A CA 1
ATOM 845 C C . LYS A 1 106 ? 5.548 -6.968 16.989 1.00 87.31 106 LYS A C 1
ATOM 847 O O . LYS A 1 106 ? 6.429 -7.818 17.021 1.00 87.31 106 LYS A O 1
ATOM 852 N N . ILE A 1 107 ? 4.286 -7.215 17.333 1.00 89.19 107 ILE A N 1
ATOM 853 C CA . ILE A 1 107 ? 3.807 -8.528 17.799 1.00 89.19 107 ILE A CA 1
ATOM 854 C C . ILE A 1 107 ? 3.050 -9.300 16.713 1.00 89.19 107 ILE A C 1
ATOM 856 O O . ILE A 1 107 ? 2.608 -10.415 16.964 1.00 89.19 107 ILE A O 1
ATOM 860 N N . ARG A 1 108 ? 2.907 -8.712 15.516 1.00 91.69 108 ARG A N 1
ATOM 861 C CA . ARG A 1 108 ? 2.210 -9.279 14.353 1.00 91.69 108 ARG A CA 1
ATOM 862 C C . ARG A 1 108 ? 0.803 -9.776 14.680 1.00 91.69 108 ARG A C 1
ATOM 864 O O . ARG A 1 108 ? 0.418 -10.887 14.328 1.00 91.69 108 ARG A O 1
ATOM 871 N N . MET A 1 109 ? 0.043 -8.945 15.387 1.00 95.81 109 MET A N 1
ATOM 872 C CA . MET A 1 109 ? -1.289 -9.304 15.861 1.00 95.81 109 MET A CA 1
ATOM 873 C C . MET A 1 109 ? -2.255 -8.134 15.718 1.00 95.81 109 MET A C 1
ATOM 875 O O . MET A 1 109 ? -1.892 -6.979 15.952 1.00 95.81 109 MET A O 1
ATOM 879 N N . TRP A 1 110 ? -3.496 -8.454 15.364 1.00 97.69 110 TRP A N 1
ATOM 880 C CA . TRP A 1 110 ? -4.612 -7.517 15.386 1.00 97.69 110 TRP A CA 1
ATOM 881 C C . TRP A 1 110 ? -5.107 -7.325 16.821 1.00 97.69 110 TRP A C 1
ATOM 883 O O . TRP A 1 110 ? -5.279 -8.285 17.570 1.00 97.69 110 TRP A O 1
ATOM 893 N N . THR A 1 111 ? -5.328 -6.079 17.222 1.00 97.50 111 THR A N 1
ATOM 894 C CA . THR A 1 111 ? -5.882 -5.723 18.529 1.00 97.50 111 THR A CA 1
ATOM 895 C C . THR A 1 111 ? -7.070 -4.802 18.336 1.00 97.50 111 THR A C 1
ATOM 897 O O . THR A 1 111 ? -6.969 -3.790 17.646 1.00 97.50 111 THR A O 1
ATOM 900 N N . THR A 1 112 ? -8.191 -5.128 18.968 1.00 96.94 112 THR A N 1
ATOM 901 C CA . THR A 1 112 ? -9.356 -4.248 18.980 1.00 96.94 112 THR A CA 1
ATOM 902 C C . THR A 1 112 ? -9.046 -2.995 19.796 1.00 96.94 112 THR A C 1
ATOM 904 O O . THR A 1 112 ? -8.657 -3.072 20.960 1.00 96.94 112 THR A O 1
ATOM 907 N N . VAL A 1 113 ? -9.218 -1.832 19.182 1.00 97.19 113 VAL A N 1
ATOM 908 C CA . VAL A 1 113 ? -9.002 -0.515 19.778 1.00 97.19 113 VAL A CA 1
ATOM 909 C C . VAL A 1 113 ? -10.236 0.354 19.570 1.00 97.19 113 VAL A C 1
ATOM 911 O O . VAL A 1 113 ? -10.968 0.203 18.593 1.00 97.19 113 VAL A O 1
ATOM 914 N N . SER A 1 114 ? -10.472 1.293 20.486 1.00 96.38 114 SER A N 1
ATOM 915 C CA . SER A 1 114 ? -11.474 2.338 20.260 1.00 96.38 114 SER A CA 1
ATOM 916 C C . SER A 1 114 ? -11.081 3.182 19.045 1.00 96.38 114 SER A C 1
ATOM 918 O O . SER A 1 114 ? -9.908 3.519 18.890 1.00 96.38 114 SER A O 1
ATOM 920 N N . ALA A 1 115 ? -12.047 3.612 18.231 1.00 93.12 115 ALA A N 1
ATOM 921 C CA . ALA A 1 115 ? -11.789 4.577 17.159 1.00 93.12 115 ALA A CA 1
ATOM 922 C C . ALA A 1 115 ? -11.241 5.916 17.704 1.00 93.12 115 ALA A C 1
ATOM 924 O O . ALA A 1 115 ? -10.513 6.628 17.023 1.00 93.12 115 ALA A O 1
ATOM 925 N N . SER A 1 116 ? -11.525 6.251 18.965 1.00 94.12 116 SER A N 1
ATOM 926 C CA . SER A 1 116 ? -10.967 7.432 19.636 1.00 94.12 116 SER A CA 1
ATOM 927 C C . SER A 1 116 ? -9.567 7.215 20.220 1.00 94.12 116 SER A C 1
ATOM 929 O O . SER A 1 116 ? -9.034 8.110 20.882 1.00 94.12 116 SER A O 1
ATOM 931 N N . PHE A 1 117 ? -8.982 6.024 20.055 1.00 96.00 117 PHE A N 1
ATOM 932 C CA . PHE A 1 117 ? -7.647 5.728 20.557 1.00 96.00 117 PHE A CA 1
ATOM 933 C C . PHE A 1 117 ? -6.610 6.597 19.835 1.00 96.00 117 PHE A C 1
ATOM 935 O O . PHE A 1 117 ? -6.727 6.882 18.640 1.00 96.00 117 PHE A O 1
ATOM 942 N N . LYS A 1 118 ? -5.611 7.060 20.590 1.00 96.38 118 LYS A N 1
ATOM 943 C CA . LYS A 1 118 ? -4.531 7.909 20.086 1.00 96.38 118 LYS A CA 1
ATOM 944 C C . LYS A 1 118 ? -3.289 7.056 19.881 1.00 96.38 118 LYS A C 1
ATOM 946 O O . LYS A 1 118 ? -2.712 6.555 20.843 1.00 96.38 118 LYS A O 1
ATOM 951 N N . HIS A 1 119 ? -2.874 6.921 18.633 1.00 96.00 119 HIS A N 1
ATOM 952 C CA . HIS A 1 119 ? -1.665 6.219 18.239 1.00 96.00 119 HIS A CA 1
ATOM 953 C C . HIS A 1 119 ? -0.480 7.176 18.284 1.00 96.00 119 HIS A C 1
ATOM 955 O O . HIS A 1 119 ? -0.566 8.299 17.793 1.00 96.00 119 HIS A O 1
ATOM 961 N N . HIS A 1 120 ? 0.625 6.730 18.872 1.00 95.88 120 HIS A N 1
ATOM 962 C CA . HIS A 1 120 ? 1.889 7.446 18.776 1.00 95.88 120 HIS A CA 1
ATOM 963 C C . HIS A 1 120 ? 2.529 7.139 17.417 1.00 95.88 120 HIS A C 1
ATOM 965 O O . HIS A 1 120 ? 2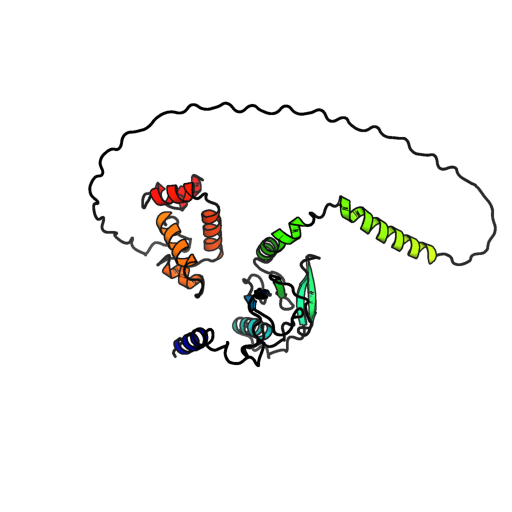.798 5.973 17.139 1.00 95.88 120 HIS A O 1
ATOM 971 N N . ILE A 1 121 ? 2.782 8.164 16.604 1.00 94.88 121 ILE A N 1
ATOM 972 C CA . ILE A 1 121 ? 3.293 8.054 15.231 1.00 94.88 121 ILE A CA 1
ATOM 973 C C . ILE A 1 121 ? 4.675 8.692 15.084 1.00 94.88 121 ILE A C 1
ATOM 975 O O . ILE A 1 121 ? 5.025 9.642 15.788 1.00 94.88 121 ILE A O 1
ATOM 979 N N . THR A 1 122 ? 5.466 8.165 14.152 1.00 93.44 122 THR A N 1
ATOM 980 C CA . THR A 1 122 ? 6.762 8.727 13.738 1.00 93.44 122 THR A CA 1
ATOM 981 C C . THR A 1 122 ? 6.758 9.107 12.259 1.00 93.44 122 THR A C 1
ATOM 983 O O . THR A 1 122 ? 5.823 8.791 11.526 1.00 93.44 122 THR A O 1
ATOM 986 N N . THR A 1 123 ? 7.787 9.823 11.796 1.00 91.88 123 THR A N 1
ATOM 987 C CA . THR A 1 123 ? 7.899 10.176 10.372 1.00 91.88 123 THR A CA 1
ATOM 988 C C . THR A 1 123 ? 8.065 8.900 9.550 1.00 91.88 123 THR A C 1
ATOM 990 O O . THR A 1 123 ? 8.832 8.015 9.925 1.00 91.88 123 THR A O 1
ATOM 993 N N . ASN A 1 124 ? 7.337 8.816 8.441 1.00 90.88 124 ASN A N 1
ATOM 994 C CA . ASN A 1 124 ? 7.202 7.661 7.557 1.00 90.88 124 ASN A CA 1
ATOM 995 C C . ASN A 1 124 ? 6.632 6.403 8.234 1.00 90.88 124 ASN A C 1
ATOM 997 O O . ASN A 1 124 ? 6.829 5.294 7.739 1.00 90.88 124 ASN A O 1
ATOM 1001 N N . ASP A 1 125 ? 5.923 6.557 9.356 1.00 93.75 125 ASP A N 1
ATOM 1002 C CA . ASP A 1 125 ? 5.226 5.440 9.991 1.00 93.75 125 ASP A CA 1
ATOM 1003 C C . ASP A 1 125 ? 4.034 4.980 9.141 1.00 93.75 125 ASP A C 1
ATOM 1005 O O . ASP A 1 125 ? 3.528 5.713 8.287 1.00 93.75 125 ASP A O 1
ATOM 1009 N N . THR A 1 126 ? 3.587 3.745 9.343 1.00 95.25 126 THR A N 1
ATOM 1010 C CA . THR A 1 126 ? 2.409 3.204 8.662 1.00 95.25 126 THR A CA 1
ATOM 1011 C C . THR A 1 126 ? 1.521 2.480 9.658 1.00 95.25 126 THR A C 1
ATOM 1013 O O . THR A 1 126 ? 1.900 1.463 10.238 1.00 95.25 126 THR A O 1
ATOM 1016 N N . LEU A 1 127 ? 0.314 3.008 9.840 1.00 96.50 127 LEU A N 1
ATOM 1017 C CA . LEU A 1 127 ? -0.710 2.411 10.682 1.00 96.50 127 LEU A CA 1
ATOM 1018 C C . LEU A 1 127 ? -1.628 1.534 9.840 1.00 96.50 127 LEU A C 1
ATOM 1020 O O . LEU A 1 127 ? -2.054 1.925 8.757 1.00 96.50 127 LEU A O 1
ATOM 1024 N N . PHE A 1 128 ? -1.978 0.372 10.373 1.00 97.25 128 PHE A N 1
ATOM 1025 C CA . PHE A 1 128 ? -2.863 -0.584 9.723 1.00 97.25 128 PHE A CA 1
ATOM 1026 C C . PHE A 1 128 ? -4.123 -0.765 10.556 1.00 97.25 128 PHE A C 1
ATOM 1028 O O . PHE A 1 128 ? -4.046 -1.108 11.738 1.00 97.25 128 PHE A O 1
ATOM 1035 N N . PHE A 1 129 ? -5.274 -0.584 9.923 1.00 97.19 129 PHE A N 1
ATOM 1036 C CA . PHE A 1 129 ? -6.581 -0.771 10.530 1.00 97.19 129 PHE A CA 1
ATOM 1037 C C . PHE A 1 129 ? -7.424 -1.719 9.695 1.00 97.19 129 PHE A C 1
ATOM 1039 O O . PHE A 1 129 ? -7.319 -1.742 8.471 1.00 97.19 129 PHE A O 1
ATOM 1046 N N . ARG A 1 130 ? -8.316 -2.456 10.345 1.00 96.12 130 ARG A N 1
ATOM 1047 C CA . ARG A 1 130 ? -9.408 -3.145 9.669 1.00 96.12 130 ARG A CA 1
ATOM 1048 C C . ARG A 1 130 ? -10.711 -3.028 10.440 1.00 96.12 130 ARG A C 1
ATOM 1050 O O . ARG A 1 130 ? -10.710 -2.804 11.655 1.00 96.12 130 ARG A O 1
ATOM 1057 N N . LEU A 1 131 ? -11.819 -3.164 9.722 1.00 94.12 131 LEU A N 1
ATOM 1058 C CA . LEU A 1 131 ? -13.132 -3.265 10.343 1.00 94.12 131 LEU A CA 1
ATOM 1059 C C . LEU A 1 131 ? -13.271 -4.604 11.085 1.00 94.12 131 LEU A C 1
ATOM 1061 O O . LEU A 1 131 ? -12.765 -5.621 10.599 1.00 94.12 131 LEU A O 1
ATOM 1065 N N . PRO A 1 132 ? -13.956 -4.634 12.243 1.00 93.31 132 PRO A N 1
ATOM 1066 C CA . PRO A 1 132 ? -14.264 -5.887 12.920 1.00 93.31 132 PRO A CA 1
ATOM 1067 C C . PRO A 1 132 ? -14.970 -6.864 11.972 1.00 93.31 132 PRO A C 1
ATOM 1069 O O . PRO A 1 132 ? -15.943 -6.504 11.315 1.00 93.31 132 PRO A O 1
ATOM 1072 N N . GLY A 1 133 ? -14.475 -8.100 11.908 1.00 91.94 133 GLY A N 1
ATOM 1073 C CA . GLY A 1 133 ? -15.020 -9.151 11.042 1.00 91.94 133 GLY A CA 1
ATOM 1074 C C . GLY A 1 133 ? -14.254 -9.379 9.739 1.00 91.94 133 GLY A C 1
ATOM 1075 O O . GLY A 1 133 ? -14.371 -10.474 9.195 1.00 91.94 133 GLY A O 1
ATOM 1076 N N . VAL A 1 134 ? -13.422 -8.429 9.294 1.00 94.88 134 VAL A N 1
ATOM 1077 C CA . VAL A 1 134 ? -12.491 -8.643 8.172 1.00 94.88 134 VAL A CA 1
ATOM 1078 C C . VAL A 1 134 ? -11.393 -9.609 8.620 1.00 94.88 134 VAL A C 1
ATOM 1080 O O . VAL A 1 134 ? -10.671 -9.344 9.582 1.00 94.88 134 VAL A O 1
ATOM 1083 N N . LYS A 1 135 ? -11.263 -10.743 7.937 1.00 96.00 135 LYS A N 1
ATOM 1084 C CA . LYS A 1 135 ? -10.306 -11.817 8.227 1.00 96.00 135 LYS A CA 1
ATOM 1085 C C . LYS A 1 135 ? -9.139 -11.815 7.249 1.00 96.00 135 LYS A C 1
ATOM 1087 O O . LYS A 1 135 ? -7.998 -11.916 7.704 1.00 96.00 135 LYS A O 1
ATOM 1092 N N . ASP A 1 136 ? -9.420 -11.634 5.961 1.00 95.81 136 ASP A N 1
ATOM 1093 C CA . ASP A 1 136 ? -8.447 -11.770 4.878 1.00 95.81 136 ASP A CA 1
ATOM 1094 C C . ASP A 1 136 ? -8.035 -10.396 4.341 1.00 95.81 136 ASP A C 1
ATOM 1096 O O . ASP A 1 136 ? -8.708 -9.785 3.508 1.00 95.81 136 ASP A O 1
ATOM 1100 N N . CYS A 1 137 ? -6.895 -9.904 4.825 1.00 97.12 137 CYS A N 1
ATOM 1101 C CA . CYS A 1 137 ? -6.324 -8.625 4.413 1.00 97.12 137 CYS A CA 1
ATOM 1102 C C . CYS A 1 137 ? -5.388 -8.821 3.207 1.00 97.12 137 CYS A C 1
ATOM 1104 O O . CYS A 1 137 ? -4.228 -9.202 3.382 1.00 97.12 137 CYS A O 1
ATOM 1106 N N . LEU A 1 138 ? -5.889 -8.564 1.994 1.00 94.69 138 LEU A N 1
ATOM 1107 C CA . LEU A 1 138 ? -5.122 -8.716 0.751 1.00 94.69 138 LEU A CA 1
ATOM 1108 C C . LEU A 1 138 ? -3.864 -7.829 0.756 1.00 94.69 138 LEU A C 1
ATOM 1110 O O . LEU A 1 138 ? -3.921 -6.677 1.168 1.00 94.69 138 LEU A O 1
ATOM 1114 N N . ASP A 1 139 ? -2.733 -8.355 0.288 1.00 93.94 139 ASP A N 1
ATOM 1115 C CA . ASP A 1 139 ? -1.450 -7.638 0.181 1.00 93.94 139 ASP A CA 1
ATOM 1116 C C . ASP A 1 139 ? -0.842 -7.162 1.523 1.00 93.94 139 ASP A C 1
ATOM 1118 O O . ASP A 1 139 ? 0.175 -6.466 1.526 1.00 93.94 139 ASP A O 1
ATOM 1122 N N . LEU A 1 140 ? -1.395 -7.550 2.685 1.00 95.50 140 LEU A N 1
ATOM 1123 C CA . LEU A 1 140 ? -0.859 -7.142 3.994 1.00 95.50 140 LEU A CA 1
ATOM 1124 C C . LEU A 1 140 ? 0.625 -7.499 4.139 1.00 95.50 140 LEU A C 1
ATOM 1126 O O . LEU A 1 140 ? 1.419 -6.662 4.567 1.00 95.50 140 LEU A O 1
ATOM 1130 N N . ASP A 1 141 ? 1.007 -8.717 3.760 1.00 93.50 141 ASP A N 1
ATOM 1131 C CA . ASP A 1 141 ? 2.397 -9.174 3.829 1.00 93.50 141 ASP A CA 1
ATOM 1132 C C . ASP A 1 141 ? 3.328 -8.352 2.927 1.00 93.50 141 ASP A C 1
ATOM 1134 O O . ASP A 1 141 ? 4.459 -8.056 3.323 1.00 93.50 141 ASP A O 1
ATOM 1138 N N . ASP A 1 142 ? 2.847 -7.910 1.761 1.00 90.38 142 ASP A N 1
ATOM 1139 C CA . ASP A 1 142 ? 3.612 -7.051 0.857 1.00 90.38 142 ASP A CA 1
ATOM 1140 C C . ASP A 1 142 ? 3.863 -5.681 1.504 1.00 90.38 142 ASP A C 1
ATOM 1142 O O . ASP A 1 142 ? 5.008 -5.221 1.548 1.00 90.38 142 ASP A O 1
ATOM 1146 N N . TYR A 1 143 ? 2.846 -5.063 2.117 1.00 92.62 143 TYR A N 1
ATOM 1147 C CA . TYR A 1 143 ? 3.029 -3.818 2.875 1.00 92.62 143 TYR A CA 1
ATOM 1148 C C . TYR A 1 143 ? 3.982 -3.996 4.061 1.00 92.62 143 TYR A C 1
ATOM 1150 O O . TYR A 1 143 ? 4.881 -3.176 4.270 1.00 92.62 143 TYR A O 1
ATOM 1158 N N . LEU A 1 144 ? 3.829 -5.081 4.826 1.00 92.19 144 LEU A N 1
ATOM 1159 C CA . LEU A 1 144 ? 4.715 -5.382 5.949 1.00 92.19 144 LEU A CA 1
ATOM 1160 C C . LEU A 1 144 ? 6.159 -5.599 5.489 1.00 92.19 144 LEU A C 1
ATOM 1162 O O . LEU A 1 144 ? 7.080 -5.204 6.205 1.00 92.19 144 LEU A O 1
ATOM 1166 N N . SER A 1 145 ? 6.379 -6.180 4.309 1.00 88.06 145 SER A N 1
ATOM 1167 C CA . SER A 1 145 ? 7.717 -6.352 3.739 1.00 88.06 145 SER A CA 1
ATOM 1168 C C . SER A 1 145 ? 8.372 -5.014 3.367 1.00 88.06 145 SER A C 1
ATOM 1170 O O . SER A 1 145 ? 9.574 -4.851 3.573 1.00 88.06 145 SER A O 1
ATOM 1172 N N . CYS A 1 146 ? 7.580 -4.035 2.915 1.00 86.50 146 CYS A N 1
ATOM 1173 C CA . CYS A 1 146 ? 8.042 -2.701 2.523 1.00 86.50 146 CYS A CA 1
ATOM 1174 C C . CYS A 1 146 ? 8.371 -1.784 3.710 1.00 86.50 146 CYS A C 1
ATOM 1176 O O . CYS A 1 146 ? 9.253 -0.937 3.596 1.00 86.50 146 CYS A O 1
ATOM 1178 N N . ILE A 1 147 ? 7.690 -1.943 4.850 1.00 85.88 147 ILE A N 1
ATOM 1179 C CA . ILE A 1 147 ? 7.920 -1.120 6.058 1.00 85.88 147 ILE A CA 1
ATOM 1180 C C . ILE A 1 147 ? 9.058 -1.681 6.913 1.00 85.88 147 ILE A C 1
ATOM 1182 O O . ILE A 1 147 ? 9.787 -0.944 7.581 1.00 85.88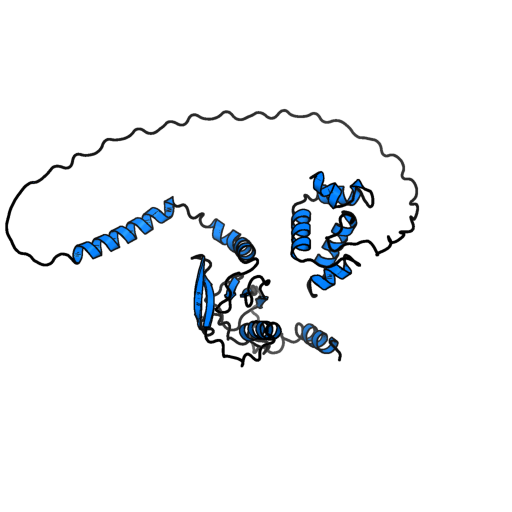 147 ILE A O 1
ATOM 1186 N N . ASN A 1 148 ? 9.273 -2.996 6.851 1.00 65.25 148 ASN A N 1
ATOM 1187 C CA . ASN A 1 148 ? 10.292 -3.664 7.646 1.00 65.25 148 ASN A CA 1
ATOM 1188 C C . ASN A 1 148 ? 11.742 -3.655 7.117 1.00 65.25 148 ASN A C 1
ATOM 1190 O O . ASN A 1 148 ? 12.567 -4.180 7.858 1.00 65.25 148 ASN A O 1
ATOM 1194 N N . PRO A 1 149 ? 12.173 -3.090 5.967 1.00 59.59 149 PRO A N 1
ATOM 1195 C CA . PRO A 1 149 ? 13.584 -3.196 5.591 1.00 59.59 149 PRO A CA 1
ATOM 1196 C C . PRO A 1 149 ? 14.478 -2.408 6.558 1.00 59.59 149 PRO A C 1
ATOM 1198 O O . PRO A 1 149 ? 15.590 -2.834 6.864 1.00 59.59 149 PRO A O 1
ATOM 1201 N N . VAL A 1 150 ? 13.966 -1.307 7.120 1.00 54.19 150 VAL A N 1
ATOM 1202 C CA . VAL A 1 150 ? 14.708 -0.485 8.084 1.00 54.19 150 VAL A CA 1
ATOM 1203 C C . VAL A 1 150 ? 14.629 -1.072 9.498 1.00 54.19 150 VAL A C 1
ATOM 1205 O O . VAL A 1 150 ? 15.650 -1.127 10.178 1.00 54.19 150 VAL A O 1
ATOM 1208 N N . GLN A 1 151 ? 13.480 -1.608 9.933 1.00 52.00 151 GLN A N 1
ATOM 1209 C CA . GLN A 1 151 ? 13.363 -2.244 11.258 1.00 52.00 151 GLN A CA 1
ATOM 1210 C C . GLN A 1 151 ? 13.966 -3.660 11.328 1.00 52.00 151 GLN A C 1
ATOM 1212 O O . GLN A 1 151 ? 14.441 -4.063 12.385 1.00 52.00 151 GLN A O 1
ATOM 1217 N N . ALA A 1 152 ? 14.031 -4.404 10.220 1.00 48.47 152 ALA A N 1
ATOM 1218 C CA . ALA A 1 152 ? 14.690 -5.714 10.169 1.00 48.47 152 ALA A CA 1
ATOM 1219 C C . ALA A 1 152 ? 16.223 -5.616 10.259 1.00 48.47 152 ALA A C 1
ATOM 1221 O O . ALA A 1 152 ? 16.876 -6.589 10.638 1.00 48.47 152 ALA A O 1
ATOM 1222 N N . SER A 1 153 ? 16.801 -4.450 9.946 1.00 50.00 153 SER A N 1
ATOM 1223 C CA . SER A 1 153 ? 18.246 -4.223 10.040 1.00 50.00 153 SER A CA 1
ATOM 1224 C C . SER A 1 153 ? 18.760 -4.009 11.471 1.00 50.00 153 SER A C 1
ATOM 1226 O O . SER A 1 153 ? 19.958 -4.159 11.699 1.00 50.00 153 SER A O 1
ATOM 1228 N N . THR A 1 154 ? 17.898 -3.716 12.456 1.00 50.62 154 THR A N 1
ATOM 1229 C CA . THR A 1 154 ? 18.352 -3.453 13.840 1.00 50.62 154 THR A CA 1
ATOM 1230 C C . THR A 1 154 ? 18.432 -4.691 14.725 1.00 50.62 154 THR A C 1
ATOM 1232 O O . THR A 1 154 ? 19.182 -4.692 15.695 1.00 50.62 154 THR A O 1
ATOM 1235 N N . SER A 1 155 ? 17.768 -5.780 14.363 1.00 46.31 155 SER A N 1
ATOM 1236 C CA . SER A 1 155 ? 18.161 -7.121 14.779 1.00 46.31 155 SER A CA 1
ATOM 1237 C C . SER A 1 155 ? 17.292 -8.094 14.008 1.00 46.31 155 SER A C 1
ATOM 1239 O O . SER A 1 155 ? 16.075 -8.127 14.208 1.00 46.31 155 SER A O 1
ATOM 1241 N N . SER A 1 156 ? 17.903 -8.966 13.209 1.00 46.69 156 SER A N 1
ATOM 1242 C CA . SER A 1 156 ? 17.330 -10.300 13.069 1.00 46.69 156 SER A CA 1
ATOM 1243 C C . SER A 1 156 ? 16.950 -10.762 14.484 1.00 46.69 156 SER A C 1
ATOM 1245 O O . SER A 1 156 ? 17.739 -10.529 15.409 1.00 46.69 156 SER A O 1
ATOM 1247 N N . PRO A 1 157 ? 15.760 -11.340 14.719 1.00 49.66 157 PRO A N 1
ATOM 1248 C CA . PRO A 1 157 ? 15.454 -11.984 15.984 1.00 49.66 157 PRO A CA 1
ATOM 1249 C C . PRO A 1 157 ? 16.418 -13.163 16.109 1.00 49.66 157 PRO A C 1
ATOM 1251 O O . PRO A 1 157 ? 16.111 -14.310 15.796 1.00 49.66 157 PRO A O 1
ATOM 1254 N N . HIS A 1 158 ? 17.655 -12.869 16.501 1.00 52.00 158 HIS A N 1
ATOM 1255 C CA . HIS A 1 158 ? 18.622 -13.842 16.908 1.00 52.00 158 HIS A CA 1
ATOM 1256 C C . HIS A 1 158 ? 17.971 -14.452 18.130 1.00 52.00 158 HIS A C 1
ATOM 1258 O O . HIS A 1 158 ? 18.003 -13.868 19.213 1.00 52.00 158 HIS A O 1
ATOM 1264 N N . LEU A 1 159 ? 17.405 -15.645 17.945 1.00 56.66 159 LEU A N 1
ATOM 1265 C CA . LEU A 1 159 ? 16.984 -16.542 19.018 1.00 56.66 159 LEU A CA 1
ATOM 1266 C C . LEU A 1 159 ? 17.997 -16.506 20.176 1.00 56.66 159 LEU A C 1
ATOM 1268 O O . LEU A 1 159 ? 17.626 -16.551 21.336 1.00 56.66 159 LEU A O 1
ATOM 1272 N N . ARG A 1 160 ? 19.287 -16.308 19.877 1.00 57.41 160 ARG A N 1
ATOM 1273 C CA . ARG A 1 160 ? 20.372 -16.190 20.855 1.00 57.41 160 ARG A CA 1
ATOM 1274 C C . ARG A 1 160 ? 20.347 -14.944 21.753 1.00 57.41 160 ARG A C 1
ATOM 1276 O O . ARG A 1 160 ? 20.717 -15.080 22.915 1.00 57.41 160 ARG A O 1
ATOM 1283 N N . ASN A 1 161 ? 19.912 -13.776 21.279 1.00 55.59 161 ASN A N 1
ATOM 1284 C CA . ASN A 1 161 ? 19.991 -12.533 22.062 1.00 55.59 161 ASN A CA 1
ATOM 1285 C C . ASN A 1 161 ? 18.760 -12.294 22.946 1.00 55.59 161 ASN A C 1
ATOM 1287 O O . ASN A 1 161 ? 18.877 -11.600 23.952 1.00 55.59 161 ASN A O 1
ATOM 1291 N N . ASN A 1 162 ? 17.615 -12.909 22.628 1.00 56.53 162 ASN A N 1
ATOM 1292 C CA . ASN A 1 162 ? 16.411 -12.802 23.460 1.00 56.53 162 ASN A CA 1
ATOM 1293 C C . ASN A 1 162 ? 16.302 -13.911 24.529 1.00 56.53 162 ASN A C 1
ATOM 1295 O O . ASN A 1 162 ? 15.607 -13.754 25.529 1.00 56.53 162 ASN A O 1
ATOM 1299 N N . ILE A 1 163 ? 17.063 -15.006 24.389 1.00 74.75 163 ILE A N 1
ATOM 1300 C CA . ILE A 1 163 ? 17.073 -16.107 25.366 1.00 74.75 163 ILE A CA 1
ATOM 1301 C C . ILE A 1 163 ? 17.484 -15.637 26.769 1.00 74.75 163 ILE A C 1
ATOM 1303 O O . ILE A 1 163 ? 16.981 -16.160 27.760 1.00 74.75 1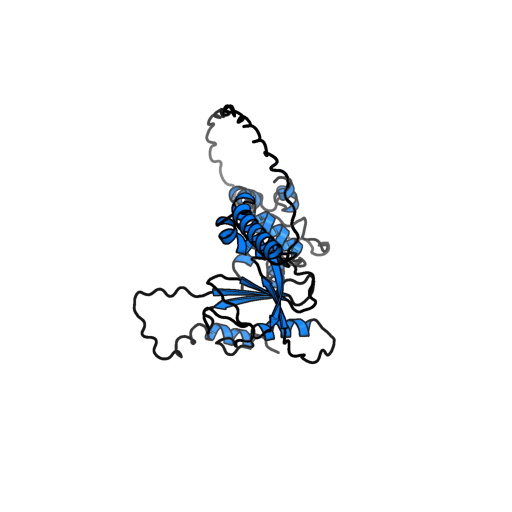63 ILE A O 1
ATOM 1307 N N . SER A 1 164 ? 18.408 -14.683 26.900 1.00 77.50 164 SER A N 1
ATOM 1308 C CA . SER A 1 164 ? 18.864 -14.224 28.219 1.00 77.50 164 SER A CA 1
ATOM 1309 C C . SER A 1 164 ? 17.781 -13.430 28.958 1.00 77.50 164 SER A C 1
ATOM 1311 O O . SER A 1 164 ? 17.590 -13.649 30.158 1.00 77.50 164 SER A O 1
ATOM 1313 N N . GLY A 1 165 ? 17.048 -12.572 28.237 1.00 79.12 165 GLY A N 1
ATOM 1314 C CA . GLY A 1 165 ? 15.917 -11.795 28.745 1.00 79.12 165 GLY A CA 1
ATOM 1315 C C . GLY A 1 165 ? 14.739 -12.683 29.132 1.00 79.12 165 GLY A C 1
ATOM 1316 O O . GLY A 1 165 ? 14.291 -12.639 30.278 1.00 79.12 165 GLY A O 1
ATOM 1317 N N . GLU A 1 166 ? 14.318 -13.579 28.237 1.00 80.38 166 GLU A N 1
ATOM 1318 C CA . GLU A 1 166 ? 13.250 -14.545 28.524 1.00 80.38 166 GLU A CA 1
ATOM 1319 C C . GLU A 1 166 ? 13.616 -15.479 29.685 1.00 80.38 166 GLU A C 1
ATOM 1321 O O . GLU A 1 166 ? 12.822 -15.670 30.604 1.00 80.38 166 GLU A O 1
ATOM 1326 N N . ARG A 1 167 ? 14.854 -15.998 29.743 1.00 86.06 167 ARG A N 1
ATOM 1327 C CA . ARG A 1 167 ? 15.312 -16.818 30.883 1.00 86.06 167 ARG A CA 1
ATOM 1328 C C . ARG A 1 167 ? 15.368 -16.042 32.194 1.00 86.06 167 ARG A C 1
ATOM 1330 O O . ARG A 1 167 ? 15.351 -16.673 33.252 1.00 86.06 167 ARG A O 1
ATOM 1337 N N . LYS A 1 168 ? 15.539 -14.717 32.161 1.00 89.19 168 LYS A N 1
ATOM 1338 C CA . LYS A 1 168 ? 15.477 -13.880 33.365 1.00 89.19 168 LYS A CA 1
ATOM 1339 C C . LYS A 1 168 ? 14.025 -13.745 33.822 1.00 89.19 168 LYS A C 1
ATOM 1341 O O . LYS A 1 168 ? 13.757 -14.059 34.975 1.00 89.19 168 LYS A O 1
ATOM 1346 N N . ALA A 1 169 ? 13.113 -13.409 32.909 1.00 86.56 169 ALA A N 1
ATOM 1347 C CA . ALA A 1 169 ? 11.683 -13.307 33.194 1.00 86.56 169 ALA A CA 1
ATOM 1348 C C . ALA A 1 169 ? 11.109 -14.626 33.741 1.00 86.56 169 ALA A C 1
ATOM 1350 O O . ALA A 1 169 ? 10.487 -14.633 34.797 1.00 86.56 169 ALA A O 1
ATOM 1351 N N . VAL A 1 170 ? 11.418 -15.765 33.110 1.00 88.94 170 VAL A N 1
ATOM 1352 C CA . VAL A 1 170 ? 10.978 -17.093 33.581 1.00 88.94 170 VAL A CA 1
ATOM 1353 C C . VAL A 1 170 ? 11.547 -17.429 34.964 1.00 88.94 170 VAL A C 1
ATOM 1355 O O . VAL A 1 170 ? 10.833 -17.967 35.807 1.00 88.94 170 VAL A O 1
ATOM 1358 N N . ARG A 1 171 ? 12.819 -17.100 35.241 1.00 91.06 171 ARG A N 1
ATOM 1359 C CA . ARG A 1 171 ? 13.406 -17.298 36.581 1.00 91.06 171 ARG A CA 1
ATOM 1360 C C . ARG A 1 171 ? 12.713 -16.452 37.642 1.00 91.06 171 ARG A C 1
ATOM 1362 O O . ARG A 1 171 ? 12.547 -16.919 38.763 1.00 91.06 171 ARG A O 1
ATOM 1369 N N . GLU A 1 172 ? 12.327 -15.233 37.295 1.00 90.69 172 GLU A N 1
ATOM 1370 C CA . GLU A 1 172 ? 11.643 -14.312 38.198 1.00 90.69 172 GLU A CA 1
ATOM 1371 C C . GLU A 1 172 ? 10.208 -14.777 38.480 1.00 90.69 172 GLU A C 1
ATOM 1373 O O . GLU A 1 172 ? 9.815 -14.864 39.642 1.00 90.69 172 GLU A O 1
ATOM 1378 N N . SER A 1 173 ? 9.478 -15.232 37.455 1.00 87.00 173 SER A N 1
ATOM 1379 C CA . SER A 1 173 ? 8.161 -15.863 37.619 1.00 87.00 173 SER A CA 1
ATOM 1380 C C . SER A 1 173 ? 8.221 -17.138 38.466 1.00 87.00 173 SER A C 1
ATOM 1382 O O . SER A 1 173 ? 7.398 -17.321 39.359 1.00 87.00 173 SER A O 1
ATOM 1384 N N . LEU A 1 174 ? 9.215 -18.008 38.246 1.00 88.50 174 LEU A N 1
ATOM 1385 C CA . LEU A 1 174 ? 9.399 -19.218 39.058 1.00 88.50 174 LEU A CA 1
ATOM 1386 C C . LEU A 1 174 ? 9.798 -18.904 40.505 1.00 88.50 174 LEU A C 1
ATOM 1388 O O . LEU A 1 174 ? 9.408 -19.635 41.414 1.00 88.50 174 LEU A O 1
ATOM 1392 N N . ARG A 1 175 ? 10.559 -17.827 40.740 1.00 89.50 175 ARG A N 1
ATOM 1393 C CA . ARG A 1 175 ? 10.898 -17.372 42.094 1.00 89.50 175 ARG A CA 1
ATOM 1394 C C . ARG A 1 175 ? 9.655 -16.889 42.841 1.00 89.50 175 ARG A C 1
ATOM 1396 O O . ARG A 1 175 ? 9.453 -17.314 43.973 1.00 89.50 175 ARG A O 1
ATOM 1403 N N . MET A 1 176 ? 8.814 -16.086 42.191 1.00 86.31 176 MET A N 1
ATOM 1404 C CA . MET A 1 176 ? 7.541 -15.615 42.754 1.00 86.31 176 MET A CA 1
ATOM 1405 C C . MET A 1 176 ? 6.613 -16.787 43.107 1.00 86.31 176 MET A C 1
ATOM 1407 O O . MET A 1 176 ? 6.065 -16.833 44.201 1.00 86.31 176 MET A O 1
ATOM 1411 N N . LEU A 1 177 ? 6.494 -17.787 42.225 1.00 85.06 177 LEU A N 1
ATOM 1412 C CA . LEU A 1 177 ? 5.706 -19.001 42.488 1.00 85.06 177 LEU A CA 1
ATOM 1413 C C . LEU A 1 177 ? 6.227 -19.813 43.680 1.00 85.06 177 LEU A C 1
ATOM 1415 O O . LEU A 1 177 ? 5.440 -20.433 44.388 1.00 85.06 177 LEU A O 1
ATOM 1419 N N . LYS A 1 178 ? 7.543 -19.812 43.912 1.00 84.06 178 LYS A N 1
ATOM 1420 C CA . LYS A 1 178 ? 8.155 -20.540 45.026 1.00 84.06 178 LYS A CA 1
ATOM 1421 C C . LYS A 1 178 ? 7.952 -19.842 46.375 1.00 84.06 178 LYS A C 1
ATOM 1423 O O . LYS A 1 178 ? 7.827 -20.530 47.380 1.00 84.06 178 LYS A O 1
ATOM 1428 N N . GLU A 1 179 ? 7.905 -18.511 46.404 1.00 72.19 179 GLU A N 1
ATOM 1429 C CA . GLU A 1 179 ? 7.661 -17.744 47.638 1.00 72.19 179 GLU A CA 1
ATOM 1430 C C . GLU A 1 179 ? 6.204 -17.854 48.129 1.00 72.19 179 GLU A C 1
ATOM 1432 O O . GLU A 1 179 ? 5.955 -17.703 49.319 1.00 72.19 179 GLU A O 1
ATOM 1437 N N . VAL A 1 180 ? 5.247 -18.207 47.262 1.00 68.94 180 VAL A N 1
ATOM 1438 C CA . VAL A 1 180 ? 3.827 -18.370 47.641 1.00 68.94 180 VAL A CA 1
ATOM 1439 C C . VAL A 1 180 ? 3.537 -19.707 48.348 1.00 68.94 180 VAL A C 1
ATOM 1441 O O . VAL A 1 180 ? 2.518 -19.834 49.019 1.00 68.94 180 VAL A O 1
ATOM 1444 N N . ILE A 1 181 ? 4.432 -20.699 48.263 1.00 60.19 181 ILE A N 1
ATOM 1445 C CA . ILE A 1 181 ? 4.264 -22.027 48.893 1.00 60.19 181 ILE A CA 1
ATOM 1446 C C . ILE A 1 181 ? 5.180 -22.166 50.120 1.00 60.19 181 ILE A C 1
ATOM 1448 O O . ILE A 1 181 ? 5.794 -23.205 50.350 1.00 60.19 181 ILE A O 1
ATOM 1452 N N . VAL A 1 182 ? 5.310 -21.097 50.903 1.00 56.78 182 VAL A N 1
ATOM 1453 C CA . VAL A 1 182 ? 5.821 -21.172 52.277 1.00 56.78 182 VAL A CA 1
ATOM 1454 C C . VAL A 1 182 ? 4.638 -20.886 53.190 1.00 56.78 182 VAL A C 1
ATOM 1456 O O . VAL A 1 182 ? 4.477 -19.795 53.724 1.00 56.78 182 VAL A O 1
ATOM 1459 N N . ILE A 1 183 ? 3.741 -21.866 53.269 1.00 57.34 183 ILE A N 1
ATOM 1460 C CA . ILE A 1 183 ? 2.845 -21.984 54.413 1.00 57.34 183 ILE A CA 1
ATOM 1461 C C . ILE A 1 183 ? 3.700 -22.659 55.481 1.00 57.34 183 ILE A C 1
ATOM 1463 O O . ILE A 1 183 ? 4.213 -23.751 55.236 1.00 57.34 183 ILE A O 1
ATOM 1467 N N . ASP A 1 184 ? 3.916 -21.945 56.586 1.00 57.97 184 ASP A N 1
ATOM 1468 C CA . ASP A 1 184 ? 4.493 -22.453 57.830 1.00 57.97 184 ASP A CA 1
ATOM 1469 C C . ASP A 1 184 ? 3.810 -23.774 58.194 1.00 57.97 184 ASP A C 1
ATOM 1471 O O . ASP A 1 184 ? 2.674 -23.780 58.668 1.00 57.97 184 ASP A O 1
ATOM 1475 N N . ASP A 1 185 ? 4.496 -24.884 57.949 1.00 55.44 185 ASP A N 1
ATOM 1476 C CA . ASP A 1 185 ? 4.226 -26.136 58.639 1.00 55.44 185 ASP A CA 1
ATOM 1477 C C . ASP A 1 185 ? 5.502 -26.465 59.411 1.00 55.44 185 ASP A C 1
ATOM 1479 O O . ASP A 1 185 ? 6.500 -26.973 58.887 1.00 55.44 185 ASP A O 1
ATOM 1483 N N . ASP A 1 186 ? 5.478 -25.975 60.643 1.00 60.75 186 ASP A N 1
ATOM 1484 C CA . ASP A 1 186 ? 6.458 -26.159 61.694 1.00 60.75 186 ASP A CA 1
ATOM 1485 C C . ASP A 1 186 ? 6.378 -27.619 62.147 1.00 60.75 186 ASP A C 1
ATOM 1487 O O . ASP A 1 186 ? 5.632 -27.956 63.064 1.00 60.75 186 ASP A O 1
ATOM 1491 N N . ASP A 1 187 ? 7.093 -28.516 61.462 1.00 58.78 187 ASP A N 1
ATOM 1492 C CA . ASP A 1 187 ? 7.306 -29.855 62.000 1.00 58.78 187 ASP A CA 1
ATOM 1493 C C . ASP A 1 187 ? 8.716 -30.382 61.714 1.00 58.78 187 ASP A C 1
ATOM 1495 O O . ASP A 1 187 ? 9.199 -30.507 60.581 1.00 58.78 187 ASP A O 1
ATOM 1499 N N . GLU A 1 188 ? 9.406 -30.657 62.816 1.00 65.62 188 GLU A N 1
ATOM 1500 C CA . GLU A 1 188 ? 10.774 -31.126 62.893 1.00 65.62 188 GLU A CA 1
ATOM 1501 C C . GLU A 1 188 ? 10.978 -32.420 62.092 1.00 65.62 188 GLU A C 1
ATOM 1503 O O . GLU A 1 188 ? 10.314 -33.429 62.337 1.00 65.62 188 GLU A O 1
ATOM 1508 N N . ARG A 1 189 ? 12.032 -32.473 61.261 1.00 50.72 189 ARG A N 1
ATOM 1509 C CA . ARG A 1 189 ? 13.022 -33.569 61.343 1.00 50.72 189 ARG A CA 1
ATOM 1510 C C . ARG A 1 189 ? 14.263 -33.370 60.466 1.00 50.72 189 ARG A C 1
ATOM 1512 O O . ARG A 1 189 ? 14.180 -32.861 59.349 1.00 50.72 189 ARG A O 1
ATOM 1519 N N . PRO A 1 190 ? 15.433 -33.853 60.926 1.00 67.88 190 PRO A N 1
ATOM 1520 C CA . PRO A 1 190 ? 16.698 -33.690 60.231 1.00 67.88 190 PRO A CA 1
ATOM 1521 C C . PRO A 1 190 ? 16.961 -34.882 59.309 1.00 67.88 190 PRO A C 1
ATOM 1523 O O . PRO A 1 190 ? 16.882 -36.025 59.759 1.00 67.88 190 PRO A O 1
ATOM 1526 N N . SER A 1 191 ? 17.379 -34.660 58.055 1.00 52.81 191 SER A N 1
ATOM 1527 C CA . SER A 1 191 ? 18.336 -35.571 57.404 1.00 52.81 191 SER A CA 1
ATOM 1528 C C . SER A 1 191 ? 18.778 -35.193 55.990 1.00 52.81 191 SER A C 1
ATOM 1530 O O . SER A 1 191 ? 17.980 -35.009 55.080 1.00 52.81 191 SER A O 1
ATOM 1532 N N . LYS A 1 192 ? 20.100 -35.326 55.825 1.00 45.47 192 LYS A N 1
ATOM 1533 C CA . LYS A 1 192 ? 20.826 -35.808 54.637 1.00 45.47 192 LYS A CA 1
ATOM 1534 C C . LYS A 1 192 ? 21.062 -34.823 53.489 1.00 45.47 192 LYS A C 1
ATOM 1536 O O . LYS A 1 192 ? 20.484 -34.870 52.411 1.00 45.47 192 LYS A O 1
ATOM 1541 N N . ARG A 1 193 ? 22.130 -34.057 53.723 1.00 54.53 193 ARG A N 1
ATOM 1542 C CA . ARG A 1 193 ? 23.148 -33.605 52.765 1.00 54.53 193 ARG A CA 1
ATOM 1543 C C . ARG A 1 193 ? 23.459 -34.686 51.713 1.00 54.53 193 ARG A C 1
ATOM 1545 O O . ARG A 1 193 ? 24.157 -35.650 52.014 1.00 54.53 193 ARG A O 1
ATOM 1552 N N . LEU A 1 194 ? 23.003 -34.489 50.478 1.00 46.19 194 LEU A N 1
ATOM 1553 C CA . LEU A 1 194 ? 23.508 -35.208 49.308 1.00 46.19 194 LEU A CA 1
ATOM 1554 C C . LEU A 1 194 ? 24.360 -34.258 48.466 1.00 46.19 194 LEU A C 1
ATOM 1556 O O . LEU A 1 194 ? 23.889 -33.251 47.940 1.00 46.19 194 LEU A O 1
ATOM 1560 N N . GLN A 1 195 ? 25.649 -34.590 48.400 1.00 54.84 195 GLN A N 1
ATOM 1561 C CA . GLN A 1 195 ? 26.636 -33.984 47.517 1.00 54.84 195 GLN A CA 1
ATOM 1562 C C . GLN A 1 195 ? 26.187 -34.144 46.063 1.00 54.84 195 GLN A C 1
ATOM 1564 O O . GLN A 1 195 ? 25.993 -35.260 45.586 1.00 54.84 195 GLN A O 1
ATOM 1569 N N . ARG A 1 196 ? 26.048 -33.022 45.353 1.00 46.56 196 ARG A N 1
ATOM 1570 C CA . ARG A 1 196 ? 25.823 -33.013 43.910 1.00 46.56 196 ARG A CA 1
ATOM 1571 C C . ARG A 1 196 ? 27.164 -32.827 43.214 1.00 46.56 196 ARG A C 1
ATOM 1573 O O . ARG A 1 196 ? 27.792 -31.779 43.334 1.00 46.56 196 ARG A O 1
ATOM 1580 N N . SER A 1 197 ? 27.599 -33.882 42.545 1.00 52.56 197 SER A N 1
ATOM 1581 C CA . SER A 1 197 ? 28.808 -33.967 41.738 1.00 52.56 197 SER A CA 1
ATOM 1582 C C . SER A 1 197 ? 28.746 -33.049 40.511 1.00 52.56 197 SER A C 1
ATOM 1584 O O . SER A 1 197 ? 27.718 -32.920 39.844 1.00 52.56 197 SER A O 1
ATOM 1586 N N . SER A 1 198 ? 29.879 -32.407 40.238 1.00 52.59 198 SER A N 1
ATOM 1587 C CA . SER A 1 198 ? 30.141 -31.525 39.100 1.00 52.59 198 SER A CA 1
ATOM 1588 C C . SER A 1 198 ? 30.156 -32.299 37.774 1.00 52.59 198 SER A C 1
ATOM 1590 O O . SER A 1 198 ? 30.839 -33.323 37.700 1.00 52.59 198 SER A O 1
ATOM 1592 N N . PRO A 1 199 ? 29.485 -31.829 36.705 1.00 55.47 199 PRO A N 1
ATOM 1593 C CA . PRO A 1 199 ? 29.650 -32.416 35.386 1.00 55.47 199 PRO A CA 1
ATOM 1594 C C . PRO A 1 199 ? 30.818 -31.793 34.605 1.00 55.47 199 PRO A C 1
ATOM 1596 O O . PRO A 1 199 ? 31.023 -30.582 34.567 1.00 55.47 199 PRO A O 1
ATOM 1599 N N . SER A 1 200 ? 31.544 -32.727 34.002 1.00 51.19 200 SER A N 1
ATOM 1600 C CA . SER A 1 200 ? 32.739 -32.681 33.165 1.00 51.19 200 SER A CA 1
ATOM 1601 C C . SER A 1 200 ? 32.745 -31.667 32.010 1.00 51.19 200 SER A C 1
ATOM 1603 O O . SER A 1 200 ? 31.753 -31.471 31.306 1.00 51.19 200 SER A O 1
ATOM 1605 N N . SER A 1 201 ? 33.929 -31.099 31.784 1.00 47.69 201 SER A N 1
ATOM 1606 C CA . SER A 1 201 ? 34.334 -30.268 30.651 1.00 47.69 201 SER A CA 1
ATOM 1607 C C . SER A 1 201 ? 34.264 -31.044 29.328 1.00 47.69 201 SER A C 1
ATOM 1609 O O . SER A 1 201 ? 34.912 -32.077 29.179 1.00 47.69 201 SER A O 1
ATOM 1611 N N . SER A 1 202 ? 33.512 -30.539 28.346 1.00 57.00 202 SER A N 1
ATOM 1612 C CA . SER A 1 202 ? 33.531 -31.057 26.967 1.00 57.00 202 SER A CA 1
ATOM 1613 C C . SER A 1 202 ? 34.528 -30.281 26.089 1.00 57.00 202 SER A C 1
ATOM 1615 O O . SER A 1 202 ? 34.625 -29.061 26.239 1.00 57.00 202 SER A O 1
ATOM 1617 N N . PRO A 1 203 ? 35.254 -30.956 25.176 1.00 57.59 203 PRO A N 1
ATOM 1618 C CA . PRO A 1 203 ? 36.264 -30.344 24.316 1.00 57.59 203 PRO A CA 1
ATOM 1619 C C . PRO A 1 203 ? 35.652 -29.680 23.069 1.00 57.59 203 PRO A C 1
ATOM 1621 O O . PRO A 1 203 ? 34.695 -30.178 22.476 1.00 57.59 203 PRO A O 1
ATOM 1624 N N . SER A 1 204 ? 36.233 -28.549 22.669 1.00 54.78 204 SER A N 1
ATOM 1625 C CA . SER A 1 204 ? 35.869 -27.767 21.480 1.00 54.78 204 SER A CA 1
ATOM 1626 C C . SER A 1 204 ? 36.288 -28.455 20.169 1.00 54.78 204 SER A C 1
ATOM 1628 O O . SER A 1 204 ? 37.391 -29.002 20.112 1.00 54.78 204 SER A O 1
ATOM 1630 N N . PRO A 1 205 ? 35.496 -28.366 19.082 1.00 58.41 205 PRO A N 1
ATOM 1631 C CA . PRO A 1 205 ? 35.915 -28.832 17.765 1.00 58.41 205 PRO A CA 1
ATOM 1632 C C . PRO A 1 205 ? 36.739 -27.763 17.026 1.00 58.41 205 PRO A C 1
ATOM 1634 O O . PRO A 1 205 ? 36.318 -26.617 16.862 1.00 58.41 205 PRO A O 1
ATOM 1637 N N . GLN A 1 206 ? 37.923 -28.167 16.567 1.00 57.28 206 GLN A N 1
ATOM 1638 C CA . GLN A 1 206 ? 38.796 -27.432 15.651 1.00 57.28 206 GLN A CA 1
ATOM 1639 C C . GLN A 1 206 ? 38.172 -27.423 14.246 1.00 57.28 206 GLN A C 1
ATOM 1641 O O . GLN A 1 206 ? 37.937 -28.484 13.672 1.00 57.28 206 GLN A O 1
ATOM 1646 N N . MET A 1 207 ? 37.920 -26.240 13.678 1.00 51.47 207 MET A N 1
ATOM 1647 C CA . MET A 1 207 ? 37.534 -26.096 12.271 1.00 51.47 207 MET A CA 1
ATOM 1648 C C . MET A 1 207 ? 38.768 -25.816 11.410 1.00 51.47 207 MET A C 1
ATOM 1650 O O . MET A 1 207 ? 39.502 -24.860 11.653 1.00 51.47 207 MET A O 1
ATOM 1654 N N . SER A 1 208 ? 38.984 -26.662 10.404 1.00 62.84 208 SER A N 1
ATOM 1655 C CA . SER A 1 208 ? 39.999 -26.487 9.361 1.00 62.84 208 SER A CA 1
ATOM 1656 C C . SER A 1 208 ? 39.546 -25.476 8.290 1.00 62.84 208 SER A C 1
ATOM 1658 O O . SER A 1 208 ? 38.346 -25.375 8.024 1.00 62.84 208 SER A O 1
ATOM 1660 N N . PRO A 1 209 ? 40.477 -24.743 7.649 1.00 62.50 209 PRO A N 1
ATOM 1661 C CA . PRO A 1 209 ? 40.163 -23.773 6.601 1.00 62.50 209 PRO A CA 1
ATOM 1662 C C . PRO A 1 209 ? 39.950 -24.440 5.229 1.00 62.50 209 PRO A C 1
ATOM 1664 O O . PRO A 1 209 ? 40.683 -25.349 4.843 1.00 62.50 209 PRO A O 1
ATOM 1667 N N . LEU A 1 210 ? 38.947 -23.958 4.488 1.00 64.88 210 LEU A N 1
ATOM 1668 C CA . LEU A 1 210 ? 38.629 -24.359 3.112 1.00 64.88 210 LEU A CA 1
ATOM 1669 C C . LEU A 1 210 ? 39.498 -23.568 2.103 1.00 64.88 210 LEU A C 1
ATOM 1671 O O . LEU A 1 210 ? 39.675 -22.364 2.299 1.00 64.88 210 LEU A O 1
ATOM 1675 N N . PRO A 1 211 ? 40.009 -24.184 1.019 1.00 60.12 211 PRO A N 1
ATOM 1676 C CA . PRO A 1 211 ? 40.764 -23.482 -0.019 1.00 60.12 211 PRO A CA 1
ATOM 1677 C C . PRO A 1 211 ? 39.853 -22.730 -1.008 1.00 60.12 211 PRO A C 1
ATOM 1679 O O . PRO A 1 211 ? 38.828 -23.247 -1.453 1.00 60.12 211 PRO A O 1
ATOM 1682 N N . SER A 1 212 ? 40.254 -21.507 -1.366 1.00 62.88 212 SER A N 1
ATOM 1683 C CA . SER A 1 212 ? 39.577 -20.636 -2.338 1.00 62.88 212 SER A CA 1
ATOM 1684 C C . SER A 1 212 ? 39.733 -21.129 -3.787 1.00 62.88 212 SER A C 1
ATOM 1686 O O . SER A 1 212 ? 40.835 -21.532 -4.166 1.00 62.88 212 SER A O 1
ATOM 1688 N N . PRO A 1 213 ? 38.690 -21.038 -4.637 1.00 60.44 213 PRO A N 1
ATOM 1689 C CA . PRO A 1 213 ? 38.800 -21.350 -6.058 1.00 60.44 213 PRO A CA 1
ATOM 1690 C C . PRO A 1 213 ? 39.380 -20.171 -6.857 1.00 60.44 213 PRO A C 1
ATOM 1692 O O . PRO A 1 213 ? 38.927 -19.032 -6.748 1.00 60.44 213 PRO A O 1
ATOM 1695 N N . VAL A 1 214 ? 40.381 -20.478 -7.682 1.00 59.41 214 VAL A N 1
ATOM 1696 C CA . VAL A 1 214 ? 41.003 -19.589 -8.672 1.00 59.41 214 VAL A CA 1
ATOM 1697 C C . VAL A 1 214 ? 40.112 -19.529 -9.917 1.00 59.41 214 VAL A C 1
ATOM 1699 O O . VAL A 1 214 ? 39.751 -20.568 -10.469 1.00 59.41 214 VAL A O 1
ATOM 1702 N N . LEU A 1 215 ? 39.758 -18.320 -10.356 1.00 63.31 215 LEU A N 1
ATOM 1703 C CA . LEU A 1 215 ? 39.041 -18.074 -11.611 1.00 63.31 215 LEU A CA 1
ATOM 1704 C C . LEU A 1 215 ? 40.037 -17.915 -12.776 1.00 63.31 215 LEU A C 1
ATOM 1706 O O . LEU A 1 215 ? 40.997 -17.158 -12.629 1.00 63.31 215 LEU A O 1
ATOM 1710 N N . PRO A 1 216 ? 39.818 -18.575 -13.928 1.00 61.12 216 PRO A N 1
ATOM 1711 C CA . PRO A 1 216 ? 40.609 -18.350 -15.133 1.00 61.12 216 PRO A CA 1
ATOM 1712 C C . PRO A 1 216 ? 40.170 -17.078 -15.880 1.00 61.12 216 PRO A C 1
ATOM 1714 O O . PRO A 1 216 ? 38.985 -16.875 -16.151 1.00 61.12 216 PRO A O 1
ATOM 1717 N N . GLU A 1 217 ? 41.150 -16.240 -16.230 1.00 56.03 217 GLU A N 1
ATOM 1718 C CA . GLU A 1 217 ? 41.020 -15.118 -17.166 1.00 56.03 217 GLU A CA 1
ATOM 1719 C C . GLU A 1 217 ? 40.629 -15.613 -18.564 1.00 56.03 217 GLU A C 1
ATOM 1721 O O . GLU A 1 217 ? 41.222 -16.556 -19.093 1.00 56.03 217 GLU A O 1
ATOM 1726 N N . LEU A 1 218 ? 39.653 -14.942 -19.184 1.00 59.97 218 LEU A N 1
ATOM 1727 C CA . LEU A 1 218 ? 39.303 -15.140 -20.589 1.00 59.97 218 LEU A CA 1
ATOM 1728 C C . LEU A 1 218 ? 39.848 -13.992 -21.458 1.00 59.97 218 LEU A C 1
ATOM 1730 O O . LEU A 1 218 ? 39.779 -12.829 -21.053 1.00 59.97 218 LEU A O 1
ATOM 1734 N N . PRO A 1 219 ? 40.367 -14.311 -22.658 1.00 61.09 219 PRO A N 1
ATOM 1735 C CA . PRO A 1 219 ? 41.083 -13.376 -23.511 1.00 61.09 219 PRO A CA 1
ATOM 1736 C C . PRO A 1 219 ? 40.161 -12.441 -24.301 1.00 61.09 219 PRO A C 1
ATOM 1738 O O . PRO A 1 219 ? 39.136 -12.831 -24.864 1.00 61.09 219 PRO A O 1
ATOM 1741 N N . LEU A 1 220 ? 40.617 -11.193 -24.387 1.00 61.41 220 LEU A N 1
ATOM 1742 C CA . LEU A 1 220 ? 40.136 -10.124 -25.256 1.00 61.41 220 LEU A CA 1
ATOM 1743 C C . LEU A 1 220 ? 40.192 -10.545 -26.732 1.00 61.41 220 LEU A C 1
ATOM 1745 O O . LEU A 1 220 ? 41.228 -10.998 -27.213 1.00 61.41 220 LEU A O 1
ATOM 1749 N N . THR A 1 221 ? 39.100 -10.339 -27.467 1.00 56.19 221 THR A N 1
ATOM 1750 C CA . THR A 1 221 ? 39.067 -10.435 -28.937 1.00 56.19 221 THR A CA 1
ATOM 1751 C C . THR A 1 221 ? 38.168 -9.345 -29.553 1.00 56.19 221 THR A C 1
ATOM 1753 O O . THR A 1 221 ? 37.381 -8.727 -28.833 1.00 56.19 221 THR A O 1
ATOM 1756 N N . PRO A 1 222 ? 38.371 -9.018 -30.848 1.00 59.38 222 PRO A N 1
ATOM 1757 C CA . PRO A 1 222 ? 38.543 -7.641 -31.303 1.00 59.38 222 PRO A CA 1
ATOM 1758 C C . PRO A 1 222 ? 37.339 -7.028 -32.037 1.00 59.38 222 PRO A C 1
ATOM 1760 O O . PRO A 1 222 ? 36.366 -7.686 -32.396 1.00 59.38 222 PRO A O 1
ATOM 1763 N N . SER A 1 223 ? 37.494 -5.726 -32.272 1.00 53.31 223 SER A N 1
ATOM 1764 C CA . SER A 1 223 ? 36.657 -4.779 -33.004 1.00 53.31 223 SER A CA 1
ATOM 1765 C C . SER A 1 223 ? 36.133 -5.271 -34.359 1.00 53.31 223 SER A C 1
ATOM 1767 O O . SER A 1 223 ? 36.893 -5.756 -35.196 1.00 53.31 223 SER A O 1
ATOM 1769 N N . ILE A 1 224 ? 34.842 -5.032 -34.602 1.00 56.91 224 ILE A N 1
ATOM 1770 C CA . ILE A 1 224 ? 34.162 -5.246 -35.887 1.00 56.91 224 ILE A CA 1
ATOM 1771 C C . ILE A 1 224 ? 33.942 -3.878 -36.566 1.00 56.91 224 ILE A C 1
ATOM 1773 O O . ILE A 1 224 ? 33.581 -2.920 -35.876 1.00 56.91 224 ILE A O 1
ATOM 1777 N N . PRO A 1 225 ? 34.161 -3.757 -37.891 1.00 61.09 225 PRO A N 1
ATOM 1778 C CA . PRO A 1 225 ? 34.032 -2.503 -38.628 1.00 61.09 225 PRO A CA 1
ATOM 1779 C C . PRO A 1 225 ? 32.576 -2.134 -38.947 1.00 61.09 225 PRO A C 1
ATOM 1781 O O . PRO A 1 225 ? 31.770 -2.964 -39.370 1.00 61.09 225 PRO A O 1
ATOM 1784 N N . SER A 1 226 ? 32.281 -0.841 -38.797 1.00 53.00 226 SER A N 1
ATOM 1785 C CA . SER A 1 226 ? 31.035 -0.176 -39.179 1.00 53.00 226 SER A CA 1
ATOM 1786 C C . SER A 1 226 ? 30.673 -0.425 -40.642 1.00 53.00 226 SER A C 1
ATOM 1788 O O . SER A 1 226 ? 31.427 -0.067 -41.546 1.00 53.00 226 SER A O 1
ATOM 1790 N N . THR A 1 227 ? 29.485 -0.980 -40.874 1.00 49.91 227 THR A N 1
ATOM 1791 C CA . THR A 1 227 ? 28.878 -1.096 -42.204 1.00 49.91 227 THR A CA 1
ATOM 1792 C C . THR A 1 227 ? 27.599 -0.265 -42.287 1.00 49.91 227 THR A C 1
ATOM 1794 O O . THR A 1 227 ? 26.878 -0.079 -41.311 1.00 49.91 227 THR A O 1
ATOM 1797 N N . LEU A 1 228 ? 27.411 0.292 -43.479 1.00 57.69 228 LEU A N 1
ATOM 1798 C CA . LEU A 1 228 ? 26.513 1.372 -43.877 1.00 57.69 228 LEU A CA 1
ATOM 1799 C C . LEU A 1 228 ? 25.022 1.073 -43.636 1.00 57.69 228 LEU A C 1
ATOM 1801 O O . LEU A 1 228 ? 24.534 -0.013 -43.936 1.00 57.69 228 LEU A O 1
ATOM 1805 N N . LEU A 1 229 ? 24.309 2.087 -43.138 1.00 54.03 229 LEU A N 1
ATOM 1806 C CA . LEU A 1 229 ? 22.864 2.102 -42.892 1.00 54.03 229 LEU A CA 1
ATOM 1807 C C . LEU A 1 229 ? 22.059 2.219 -44.205 1.00 54.03 229 LEU A C 1
ATOM 1809 O O . LEU A 1 229 ? 22.281 3.173 -44.953 1.00 54.03 229 LEU A O 1
ATOM 1813 N N . PRO A 1 230 ? 21.085 1.328 -44.467 1.00 57.34 230 PRO A N 1
ATOM 1814 C CA . PRO A 1 230 ? 20.043 1.546 -45.467 1.00 57.34 230 PRO A CA 1
ATOM 1815 C C . PRO A 1 230 ? 18.881 2.401 -44.919 1.00 57.34 230 PRO A C 1
ATOM 1817 O O . PRO A 1 230 ? 18.560 2.369 -43.730 1.00 57.34 230 PRO A O 1
ATOM 1820 N N . SER A 1 231 ? 18.261 3.176 -45.814 1.00 53.84 231 SER A N 1
ATOM 1821 C CA . SER A 1 231 ? 17.155 4.112 -45.563 1.00 53.84 231 SER A CA 1
ATOM 1822 C C . SER A 1 231 ? 15.926 3.490 -44.874 1.00 53.84 231 SER A C 1
ATOM 1824 O O . SER A 1 231 ? 15.579 2.342 -45.159 1.00 53.84 231 SER A O 1
ATOM 1826 N N . PRO A 1 232 ? 15.201 4.261 -44.037 1.00 56.22 232 PRO A N 1
ATOM 1827 C CA . PRO A 1 232 ? 14.016 3.782 -43.334 1.00 56.22 232 PRO A CA 1
ATOM 1828 C C . PRO A 1 232 ? 12.838 3.610 -44.301 1.00 56.22 232 PRO A C 1
ATOM 1830 O O . PRO A 1 232 ? 12.320 4.579 -44.856 1.00 56.22 232 PRO A O 1
ATOM 1833 N N . GLN A 1 233 ? 12.397 2.367 -44.488 1.00 48.00 233 GLN A N 1
ATOM 1834 C CA . GLN A 1 233 ? 11.103 2.073 -45.095 1.00 48.00 233 GLN A CA 1
ATOM 1835 C C . GLN A 1 233 ? 10.004 2.284 -44.051 1.00 48.00 233 GLN A C 1
ATOM 1837 O O . GLN A 1 233 ? 10.013 1.683 -42.977 1.00 48.00 233 GLN A O 1
ATOM 1842 N N . VAL A 1 234 ? 9.063 3.168 -44.369 1.00 44.88 234 VAL A N 1
ATOM 1843 C CA . VAL A 1 234 ? 7.913 3.496 -43.527 1.00 44.88 234 VAL A CA 1
ATOM 1844 C C . VAL A 1 234 ? 6.884 2.371 -43.678 1.00 44.88 234 VAL A C 1
ATOM 1846 O O . VAL A 1 234 ? 6.068 2.372 -44.596 1.00 44.88 234 VAL A O 1
ATOM 1849 N N . LEU A 1 235 ? 6.974 1.356 -42.817 1.00 44.50 235 LEU A N 1
ATOM 1850 C CA . LEU A 1 235 ? 5.986 0.280 -42.727 1.00 44.50 235 LEU A CA 1
ATOM 1851 C C . LEU A 1 235 ? 4.696 0.841 -42.120 1.00 44.50 235 LEU A C 1
ATOM 1853 O O . LEU A 1 235 ? 4.661 1.239 -40.955 1.00 44.50 235 LEU A O 1
ATOM 1857 N N . SER A 1 236 ? 3.639 0.881 -42.932 1.00 43.69 236 SER A N 1
ATOM 1858 C CA . SER A 1 236 ? 2.283 1.185 -42.474 1.00 43.69 236 SER A CA 1
ATOM 1859 C C . SER A 1 236 ? 1.851 0.116 -41.472 1.00 43.69 236 SER A C 1
ATOM 1861 O O . SER A 1 236 ? 1.776 -1.065 -41.797 1.00 43.69 236 SER A O 1
ATOM 1863 N N . SER A 1 237 ? 1.637 0.538 -40.227 1.00 44.94 237 SER A N 1
ATOM 1864 C CA . SER A 1 237 ? 1.224 -0.323 -39.121 1.00 44.94 237 SER A CA 1
ATOM 1865 C C . SER A 1 237 ? -0.255 -0.670 -39.286 1.00 44.94 237 SER A C 1
ATOM 1867 O O . SER A 1 237 ? -1.114 0.042 -38.772 1.00 44.94 237 SER A O 1
ATOM 1869 N N . GLU A 1 238 ? -0.556 -1.755 -39.995 1.00 45.94 238 GLU A N 1
ATOM 1870 C CA . GLU A 1 238 ? -1.884 -2.368 -39.954 1.00 45.94 238 GLU A CA 1
ATOM 1871 C C . GLU A 1 238 ? -2.157 -2.834 -38.518 1.00 45.94 238 GLU A C 1
ATOM 1873 O O . GLU A 1 238 ? -1.443 -3.669 -37.957 1.00 45.94 238 GLU A O 1
ATOM 1878 N N . LEU A 1 239 ? -3.144 -2.207 -37.878 1.00 53.38 239 LEU A N 1
ATOM 1879 C CA . LEU A 1 239 ? -3.636 -2.609 -36.567 1.00 53.38 239 LEU A CA 1
ATOM 1880 C C . LEU A 1 239 ? -4.296 -3.989 -36.715 1.00 53.38 239 LEU A C 1
ATOM 1882 O O . LEU A 1 239 ? -5.235 -4.112 -37.501 1.00 53.38 239 LEU A O 1
ATOM 1886 N N . PRO A 1 240 ? -3.820 -5.024 -36.001 1.00 55.28 240 PRO A N 1
ATOM 1887 C CA . PRO A 1 240 ? -4.416 -6.348 -36.078 1.00 55.28 240 PRO A CA 1
ATOM 1888 C C . PRO A 1 240 ? -5.867 -6.309 -35.591 1.00 55.28 240 PRO A C 1
ATOM 1890 O O . PRO A 1 240 ? -6.179 -5.687 -34.572 1.00 55.28 240 PRO A O 1
ATOM 1893 N N . ASP A 1 241 ? -6.729 -6.983 -36.348 1.00 49.19 241 ASP A N 1
ATOM 1894 C CA . ASP A 1 241 ? -8.172 -7.056 -36.144 1.00 49.19 241 ASP A CA 1
ATOM 1895 C C . ASP A 1 241 ? -8.510 -7.540 -34.719 1.00 49.19 241 ASP A C 1
ATOM 1897 O O . ASP A 1 241 ? -7.953 -8.518 -34.212 1.00 49.19 241 ASP A O 1
ATOM 1901 N N . SER A 1 242 ? -9.381 -6.798 -34.032 1.00 54.03 242 SER A N 1
ATOM 1902 C CA . SER A 1 242 ? -9.523 -6.804 -32.563 1.00 54.03 242 SER A CA 1
ATOM 1903 C C . SER A 1 242 ? -10.336 -7.990 -32.012 1.00 54.03 242 SER A C 1
ATOM 1905 O O . SER A 1 242 ? -10.581 -8.086 -30.811 1.00 54.03 242 SER A O 1
ATOM 1907 N N . SER A 1 243 ? -10.777 -8.907 -32.873 1.00 52.94 243 SER A N 1
ATOM 1908 C CA . SER A 1 243 ? -11.838 -9.869 -32.547 1.00 52.94 243 SER A CA 1
ATOM 1909 C C . SER A 1 243 ? -11.391 -11.133 -31.804 1.00 52.94 243 SER A C 1
ATOM 1911 O O . SER A 1 243 ? -12.253 -11.895 -31.377 1.00 52.94 243 SER A O 1
ATOM 1913 N N . ASP A 1 244 ? -10.087 -11.353 -31.602 1.00 51.06 244 ASP A N 1
ATOM 1914 C CA . ASP A 1 244 ? -9.556 -12.622 -31.058 1.00 51.06 244 ASP A CA 1
ATOM 1915 C C . ASP A 1 244 ? -8.761 -12.464 -29.742 1.00 51.06 244 ASP A C 1
ATOM 1917 O O . ASP A 1 244 ? -8.045 -13.361 -29.283 1.00 51.06 244 ASP A O 1
ATOM 1921 N N . LEU A 1 245 ? -8.865 -11.297 -29.099 1.00 52.19 245 LEU A N 1
ATOM 1922 C CA . LEU A 1 245 ? -8.168 -10.993 -27.848 1.00 52.19 245 LEU A CA 1
ATOM 1923 C C . LEU A 1 245 ? -8.966 -11.520 -26.647 1.00 52.19 245 LEU A C 1
ATOM 1925 O O . LEU A 1 245 ? -9.629 -10.779 -25.925 1.00 52.19 245 LEU A O 1
ATOM 1929 N N . GLY A 1 246 ? -8.898 -12.836 -26.437 1.00 52.47 246 GLY A N 1
ATOM 1930 C CA . GLY A 1 246 ? -9.432 -13.485 -25.240 1.00 52.47 246 GLY A CA 1
ATOM 1931 C C . GLY A 1 246 ? -8.933 -12.842 -23.936 1.00 52.47 246 GLY A C 1
ATOM 1932 O O . GLY A 1 246 ? -7.861 -12.246 -23.886 1.00 52.47 246 GLY A O 1
ATOM 1933 N N . ASN A 1 247 ? -9.710 -13.016 -22.861 1.00 55.00 247 ASN A N 1
ATOM 1934 C CA . ASN A 1 247 ? -9.597 -12.399 -21.523 1.00 55.00 247 ASN A CA 1
ATOM 1935 C C . ASN A 1 247 ? -8.234 -12.491 -20.788 1.00 55.00 247 ASN A C 1
ATOM 1937 O O . ASN A 1 247 ? -8.130 -12.047 -19.644 1.00 55.00 247 ASN A O 1
ATOM 1941 N N . ALA A 1 248 ? -7.203 -13.087 -21.381 1.00 63.62 248 ALA A N 1
ATOM 1942 C CA . ALA A 1 248 ? -5.881 -13.213 -20.790 1.00 63.62 248 ALA A CA 1
ATOM 1943 C C . ALA A 1 248 ? -4.956 -12.111 -21.311 1.00 63.62 248 ALA A C 1
ATOM 1945 O O . ALA A 1 248 ? -4.888 -11.864 -22.515 1.00 63.62 248 ALA A O 1
ATOM 1946 N N . TRP A 1 249 ? -4.193 -11.499 -20.399 1.00 65.19 249 TRP A N 1
ATOM 1947 C CA . TRP A 1 249 ? -3.145 -10.544 -20.746 1.00 65.19 249 TRP A CA 1
ATOM 1948 C C . TRP A 1 249 ? -2.321 -11.058 -21.929 1.00 65.19 249 TRP A C 1
ATOM 1950 O O . TRP A 1 249 ? -1.795 -12.179 -21.896 1.00 65.19 249 TRP A O 1
ATOM 1960 N N . PRO A 1 250 ? -2.228 -10.268 -22.995 1.00 64.12 250 PRO A N 1
ATOM 1961 C CA . PRO A 1 250 ? -2.020 -10.798 -24.328 1.00 64.12 250 PRO A CA 1
ATOM 1962 C C . PRO A 1 250 ? -0.655 -11.434 -24.493 1.00 64.12 250 PRO A C 1
ATOM 1964 O O . PRO A 1 250 ? 0.396 -10.831 -24.270 1.00 64.12 250 PRO A O 1
ATOM 1967 N N . GLY A 1 251 ? -0.685 -12.665 -24.992 1.00 75.06 251 GLY A N 1
ATOM 1968 C CA . GLY A 1 251 ? 0.511 -13.385 -25.401 1.00 75.06 251 GLY A CA 1
ATOM 1969 C C . GLY A 1 251 ? 1.244 -12.759 -26.589 1.00 75.06 251 GLY A C 1
ATOM 1970 O O . GLY A 1 251 ? 2.314 -13.262 -26.904 1.00 75.06 251 GLY A O 1
ATOM 1971 N N . ARG A 1 252 ? 0.691 -11.712 -27.223 1.00 86.75 252 ARG A N 1
ATOM 1972 C CA . ARG A 1 252 ? 1.199 -11.078 -28.453 1.00 86.75 252 ARG A CA 1
ATOM 1973 C C . ARG A 1 252 ? 1.738 -9.652 -28.273 1.00 86.75 252 ARG A C 1
ATOM 1975 O O . ARG A 1 252 ? 2.168 -9.063 -29.254 1.00 86.75 252 ARG A O 1
ATOM 1982 N N . ILE A 1 253 ? 1.719 -9.076 -27.066 1.00 93.50 253 ILE A N 1
ATOM 1983 C CA . ILE A 1 253 ? 2.330 -7.750 -26.868 1.00 93.50 253 ILE A CA 1
ATOM 1984 C C . ILE A 1 253 ? 3.857 -7.876 -26.935 1.00 93.50 253 ILE A C 1
ATOM 1986 O O . ILE A 1 253 ? 4.441 -8.768 -26.308 1.00 93.50 253 ILE A O 1
ATOM 1990 N N . HIS A 1 254 ? 4.495 -6.961 -27.665 1.00 96.56 254 HIS A N 1
ATOM 1991 C CA . HIS A 1 254 ? 5.947 -6.884 -27.772 1.00 96.56 254 HIS A CA 1
ATOM 1992 C C . HIS A 1 254 ? 6.570 -6.176 -26.563 1.00 96.56 254 HIS A C 1
ATOM 1994 O O . HIS A 1 254 ? 5.958 -5.315 -25.929 1.00 96.56 254 HIS A O 1
ATOM 2000 N N . CYS A 1 255 ? 7.816 -6.517 -26.240 1.00 96.50 255 CYS A N 1
ATOM 2001 C CA . CYS A 1 255 ? 8.584 -5.919 -25.149 1.00 96.50 255 CYS A CA 1
ATOM 2002 C C . CYS A 1 255 ? 8.665 -4.388 -25.263 1.00 96.50 255 CYS A C 1
ATOM 2004 O O . CYS A 1 255 ? 8.596 -3.708 -24.242 1.00 96.50 255 CYS A O 1
ATOM 2006 N N . SER A 1 256 ? 8.756 -3.846 -26.485 1.00 97.19 256 SER A N 1
ATOM 2007 C CA . SER A 1 256 ? 8.746 -2.399 -26.736 1.00 97.19 256 SER A CA 1
ATOM 2008 C C . SER A 1 256 ? 7.437 -1.741 -26.297 1.00 97.19 256 SER A C 1
ATOM 2010 O O . SER A 1 256 ? 7.468 -0.729 -25.604 1.00 97.19 256 SER A O 1
ATOM 2012 N N . ASP A 1 257 ? 6.294 -2.344 -26.631 1.00 96.19 257 ASP A N 1
ATOM 2013 C CA . ASP A 1 257 ? 4.978 -1.810 -26.276 1.00 96.19 257 ASP A CA 1
ATOM 2014 C C . ASP A 1 257 ? 4.741 -1.918 -24.753 1.00 96.19 257 ASP A C 1
ATOM 2016 O O . ASP A 1 257 ? 4.198 -0.998 -24.143 1.00 96.19 257 ASP A O 1
ATOM 2020 N N . ILE A 1 258 ? 5.215 -2.996 -24.101 1.00 95.31 258 ILE A N 1
ATOM 2021 C CA . ILE A 1 258 ? 5.205 -3.108 -22.628 1.00 95.31 258 ILE A CA 1
ATOM 2022 C C . ILE A 1 258 ? 6.044 -2.008 -21.979 1.00 95.31 258 ILE A C 1
ATOM 2024 O O . ILE A 1 258 ? 5.590 -1.389 -21.016 1.00 95.31 258 ILE A O 1
ATOM 2028 N N . ALA A 1 259 ? 7.255 -1.766 -22.488 1.00 96.62 259 ALA A N 1
ATOM 2029 C CA . ALA A 1 259 ? 8.138 -0.731 -21.967 1.00 96.62 259 ALA A CA 1
ATOM 2030 C C . ALA A 1 259 ? 7.474 0.650 -22.047 1.00 96.62 259 ALA A C 1
ATOM 2032 O O . ALA A 1 259 ? 7.415 1.357 -21.040 1.00 96.62 259 ALA A O 1
ATOM 2033 N N . SER A 1 260 ? 6.915 0.993 -23.212 1.00 96.38 260 SER A N 1
ATOM 2034 C CA . SER A 1 260 ? 6.182 2.243 -23.421 1.00 96.38 260 SER A CA 1
ATOM 2035 C C . SER A 1 260 ? 4.952 2.347 -22.521 1.00 96.38 260 SER A C 1
ATOM 2037 O O . SER A 1 260 ? 4.738 3.393 -21.912 1.00 96.38 260 SER A O 1
ATOM 2039 N N . GLY A 1 261 ? 4.178 1.269 -22.373 1.00 94.88 261 GLY A N 1
ATOM 2040 C CA . GLY A 1 261 ? 3.001 1.259 -21.508 1.00 94.88 261 GLY A CA 1
ATOM 2041 C C . GLY A 1 261 ? 3.350 1.476 -20.033 1.00 94.88 261 GLY A C 1
ATOM 2042 O O . GLY A 1 261 ? 2.738 2.312 -19.371 1.00 94.88 261 GLY A O 1
ATOM 2043 N N . PHE A 1 262 ? 4.377 0.793 -19.514 1.00 95.12 262 PHE A N 1
ATOM 2044 C CA . PHE A 1 262 ? 4.850 1.019 -18.143 1.00 95.12 262 PHE A CA 1
ATOM 2045 C C . PHE A 1 262 ? 5.432 2.415 -17.940 1.00 95.12 262 PHE A C 1
ATOM 2047 O O . PHE A 1 262 ? 5.204 3.012 -16.892 1.00 95.12 262 PHE A O 1
ATOM 2054 N N . GLN A 1 263 ? 6.142 2.959 -18.928 1.00 94.81 263 GLN A N 1
ATOM 2055 C CA . GLN A 1 263 ? 6.648 4.327 -18.860 1.00 94.81 263 GLN A CA 1
ATOM 2056 C C . GLN A 1 263 ? 5.507 5.352 -18.824 1.00 94.81 263 GLN A C 1
ATOM 2058 O O . GLN A 1 263 ? 5.551 6.282 -18.023 1.00 94.81 263 GLN A O 1
ATOM 2063 N N . MET A 1 264 ? 4.470 5.159 -19.644 1.00 92.81 264 MET A N 1
ATOM 2064 C CA . MET A 1 264 ? 3.285 6.018 -19.671 1.00 92.81 264 MET A CA 1
ATOM 2065 C C . MET A 1 264 ? 2.545 6.000 -18.327 1.00 92.81 264 MET A C 1
ATOM 2067 O O . MET A 1 264 ? 2.219 7.056 -17.797 1.00 92.81 264 MET A O 1
ATOM 2071 N N . MET A 1 265 ? 2.358 4.815 -17.737 1.00 91.50 265 MET A N 1
ATOM 2072 C CA . MET A 1 265 ? 1.734 4.656 -16.415 1.00 91.50 265 MET A CA 1
ATOM 2073 C C . MET A 1 265 ? 2.598 5.166 -15.256 1.00 91.50 265 MET A C 1
ATOM 2075 O O . MET A 1 265 ? 2.071 5.480 -14.199 1.00 91.50 265 MET A O 1
ATOM 2079 N N . ALA A 1 266 ? 3.921 5.228 -15.412 1.00 89.50 266 ALA A N 1
ATOM 2080 C CA . ALA A 1 266 ? 4.798 5.788 -14.386 1.00 89.50 266 ALA A CA 1
ATOM 2081 C C . ALA A 1 266 ? 4.787 7.327 -14.378 1.00 89.50 266 ALA A C 1
ATOM 2083 O O . ALA A 1 266 ? 5.091 7.929 -13.349 1.00 89.50 266 ALA A O 1
ATOM 2084 N N . ALA A 1 267 ? 4.471 7.954 -15.517 1.00 85.12 267 ALA A N 1
ATOM 2085 C CA . ALA A 1 267 ? 4.499 9.406 -15.689 1.00 85.12 267 ALA A CA 1
ATOM 2086 C C . ALA A 1 267 ? 3.259 10.117 -15.120 1.00 85.12 267 ALA A C 1
ATOM 2088 O O . ALA A 1 267 ? 3.356 11.272 -14.712 1.00 85.12 267 ALA A O 1
ATOM 2089 N N . ASP A 1 268 ? 2.112 9.442 -15.077 1.00 80.44 268 ASP A N 1
ATOM 2090 C CA . ASP A 1 268 ? 0.875 9.958 -14.495 1.00 80.44 268 ASP A CA 1
ATOM 2091 C C . ASP A 1 268 ? 0.497 9.080 -13.299 1.00 80.44 268 ASP A C 1
ATOM 2093 O O . ASP A 1 268 ? 0.326 7.882 -13.475 1.00 80.44 268 ASP A O 1
ATOM 2097 N N . GLN A 1 269 ? 0.412 9.665 -12.095 1.00 74.56 269 GLN A N 1
ATOM 2098 C CA . GLN A 1 269 ? -0.002 8.981 -10.857 1.00 74.56 269 GLN A CA 1
ATOM 2099 C C . GLN A 1 269 ? -1.405 9.401 -10.354 1.00 74.56 269 GLN A C 1
ATOM 2101 O O . GLN A 1 269 ? -1.859 8.941 -9.310 1.00 74.56 269 GLN A O 1
ATOM 2106 N N . SER A 1 270 ? -2.106 10.273 -11.089 1.00 58.91 270 SER A N 1
ATOM 2107 C CA . SER A 1 270 ? -3.372 10.889 -10.673 1.00 58.91 270 SER A CA 1
ATOM 2108 C C . SER A 1 270 ? -4.688 10.120 -10.940 1.00 58.91 270 SER A C 1
ATOM 2110 O O . SER A 1 270 ? -5.687 10.423 -10.288 1.00 58.91 270 SER A O 1
ATOM 2112 N N . ALA A 1 271 ? -4.746 9.157 -11.870 1.00 74.62 271 ALA A N 1
ATOM 2113 C CA . ALA A 1 271 ? -5.957 8.413 -12.235 1.00 74.62 271 ALA A CA 1
ATOM 2114 C C . ALA A 1 271 ? -5.997 6.967 -11.698 1.00 74.62 271 ALA A C 1
ATOM 2116 O O . ALA A 1 271 ? -5.012 6.401 -11.234 1.00 74.62 271 ALA A O 1
ATOM 2117 N N . HIS A 1 272 ? -7.177 6.346 -11.785 1.00 85.31 272 HIS A N 1
ATOM 2118 C CA . HIS A 1 272 ? -7.381 4.951 -11.397 1.00 85.31 272 HIS A CA 1
ATOM 2119 C C . HIS A 1 272 ? -6.567 4.013 -12.308 1.00 85.31 272 HIS A C 1
ATOM 2121 O O . HIS A 1 272 ? -6.641 4.115 -13.534 1.00 85.31 272 HIS A O 1
ATOM 2127 N N . LEU A 1 273 ? -5.829 3.064 -11.720 1.00 88.50 273 LEU A N 1
ATOM 2128 C CA . LEU A 1 273 ? -4.872 2.187 -12.417 1.00 88.50 273 LEU A CA 1
ATOM 2129 C C . LEU A 1 273 ? -5.477 1.446 -13.627 1.00 88.50 273 LEU A C 1
ATOM 2131 O O . LEU A 1 273 ? -4.819 1.265 -14.651 1.00 88.50 273 LEU A O 1
ATOM 2135 N N . GLN A 1 274 ? -6.752 1.063 -13.535 1.00 91.88 274 GLN A N 1
ATOM 2136 C CA . GLN A 1 274 ? -7.495 0.453 -14.640 1.00 91.88 274 GLN A CA 1
ATOM 2137 C C . GLN A 1 274 ? -7.590 1.364 -15.873 1.00 91.88 274 GLN A C 1
ATOM 2139 O O . GLN A 1 274 ? -7.424 0.886 -16.995 1.00 91.88 274 GLN A O 1
ATOM 2144 N N . THR A 1 275 ? -7.842 2.658 -15.677 1.00 90.88 275 THR A N 1
ATOM 2145 C CA . THR A 1 275 ? -7.991 3.632 -16.765 1.00 90.88 275 THR A CA 1
ATOM 2146 C C . THR A 1 275 ? -6.667 3.835 -17.487 1.00 90.88 275 THR A C 1
ATOM 2148 O O . THR A 1 275 ? -6.629 3.818 -18.715 1.00 90.88 275 THR A O 1
ATOM 2151 N N . TRP A 1 276 ? -5.551 3.947 -16.760 1.00 90.75 276 TRP A N 1
ATOM 2152 C CA . TRP A 1 276 ? -4.253 4.040 -17.428 1.00 90.75 276 TRP A CA 1
ATOM 2153 C C . TRP A 1 276 ? -3.873 2.773 -18.152 1.00 90.75 276 TRP A C 1
ATOM 2155 O O . TRP A 1 276 ? -3.301 2.850 -19.233 1.00 90.75 276 TRP A O 1
ATOM 2165 N N . PHE A 1 277 ? -4.185 1.616 -17.570 1.00 93.44 277 PHE A N 1
ATOM 2166 C CA . PHE A 1 277 ? -3.921 0.361 -18.239 1.00 93.44 277 PHE A CA 1
ATOM 2167 C C . PHE A 1 277 ? -4.641 0.304 -19.591 1.00 93.44 277 PHE A C 1
ATOM 2169 O O . PHE A 1 277 ? -4.022 -0.032 -20.595 1.00 93.44 277 PHE A O 1
ATOM 2176 N N . GLN A 1 278 ? -5.917 0.696 -19.633 1.00 93.06 278 GLN A N 1
ATOM 2177 C CA . GLN A 1 278 ? -6.695 0.750 -20.873 1.00 93.06 278 GLN A CA 1
ATOM 2178 C C . GLN A 1 278 ? -6.150 1.781 -21.871 1.00 93.06 278 GLN A C 1
ATOM 2180 O O . GLN A 1 278 ? -6.168 1.523 -23.071 1.00 93.06 278 GLN A O 1
ATOM 2185 N N . ASN A 1 279 ? -5.620 2.910 -21.392 1.00 91.88 279 ASN A N 1
ATOM 2186 C CA . ASN A 1 279 ? -4.985 3.915 -22.249 1.00 91.88 279 ASN A CA 1
ATOM 2187 C C . ASN A 1 279 ? -3.640 3.433 -22.817 1.00 91.88 279 ASN A C 1
ATOM 2189 O O . ASN A 1 279 ? -3.352 3.644 -23.991 1.00 91.88 279 ASN A O 1
ATOM 2193 N N . ALA A 1 280 ? -2.823 2.776 -21.992 1.00 92.88 280 ALA A N 1
ATOM 2194 C CA . ALA A 1 280 ? -1.519 2.243 -22.378 1.00 92.88 280 ALA A CA 1
ATOM 2195 C C . ALA A 1 280 ? -1.638 1.006 -23.282 1.00 92.88 280 ALA A C 1
ATOM 2197 O O . ALA A 1 280 ? -0.778 0.766 -24.128 1.00 92.88 280 ALA A O 1
ATOM 2198 N N . PHE A 1 281 ? -2.701 0.220 -23.104 1.00 92.12 281 PHE A N 1
ATOM 2199 C CA . PHE A 1 281 ? -2.940 -1.041 -23.799 1.00 92.12 281 PHE A CA 1
ATOM 2200 C C . PHE A 1 281 ? -4.393 -1.103 -24.301 1.00 92.12 281 PHE A C 1
ATOM 2202 O O . PHE A 1 281 ? -5.221 -1.833 -23.740 1.00 92.12 281 PHE A O 1
ATOM 2209 N N . PRO A 1 282 ? -4.728 -0.346 -25.361 1.00 90.50 282 PRO A N 1
ATOM 2210 C CA . PRO A 1 282 ? -6.083 -0.301 -25.894 1.00 90.50 282 PRO A CA 1
ATOM 2211 C C . PRO A 1 282 ? -6.530 -1.682 -26.387 1.00 90.50 282 PRO A C 1
ATOM 2213 O O . PRO A 1 282 ? -5.768 -2.413 -27.018 1.00 90.50 282 PRO A O 1
ATOM 2216 N N . GLY A 1 283 ? -7.778 -2.038 -26.076 1.00 88.94 283 GLY A N 1
ATOM 2217 C CA . GLY A 1 283 ? -8.361 -3.346 -26.400 1.00 88.94 283 GLY A CA 1
ATOM 2218 C C . GLY A 1 283 ? -8.085 -4.446 -25.370 1.00 88.94 283 GLY A C 1
ATOM 2219 O O . GLY A 1 283 ? -8.633 -5.538 -25.493 1.00 88.94 283 GLY A O 1
ATOM 2220 N N . PHE A 1 284 ? -7.295 -4.178 -24.324 1.00 88.56 284 PHE A N 1
ATOM 2221 C CA . PHE A 1 284 ? -7.013 -5.160 -23.277 1.00 88.56 284 PHE A CA 1
ATOM 2222 C C . PHE A 1 284 ? -7.817 -4.910 -22.003 1.00 88.56 284 PHE A C 1
ATOM 2224 O O . PHE A 1 284 ? -7.920 -3.792 -21.494 1.00 88.56 284 PHE A O 1
ATOM 2231 N N . ARG A 1 285 ? -8.366 -5.990 -21.436 1.00 89.75 285 ARG A N 1
ATOM 2232 C CA . ARG A 1 285 ? -9.027 -5.945 -20.130 1.00 89.75 285 ARG A CA 1
ATOM 2233 C C . ARG A 1 285 ? -7.984 -5.851 -19.020 1.00 89.75 285 ARG A C 1
ATOM 2235 O O . ARG A 1 285 ? -7.060 -6.660 -18.954 1.00 89.75 285 ARG A O 1
ATOM 2242 N N . TYR A 1 286 ? -8.176 -4.900 -18.112 1.00 91.19 286 TYR A N 1
ATOM 2243 C CA . TYR A 1 286 ? -7.358 -4.798 -16.911 1.00 91.19 286 TY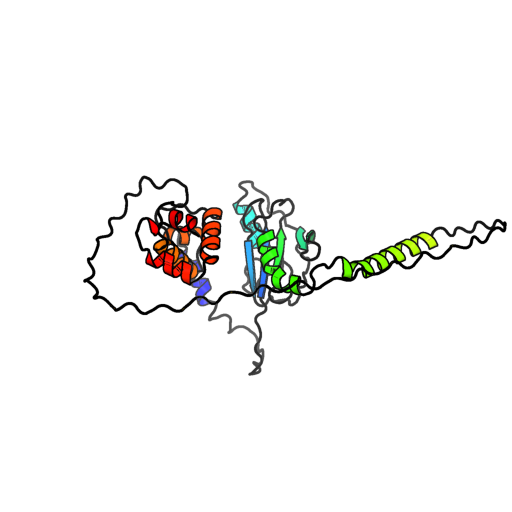R A CA 1
ATOM 2244 C C . TYR A 1 286 ? -7.642 -5.961 -15.955 1.00 91.19 286 TYR A C 1
ATOM 2246 O O . TYR A 1 286 ? -8.791 -6.215 -15.589 1.00 91.19 286 TYR A O 1
ATOM 2254 N N . VAL A 1 287 ? -6.576 -6.637 -15.531 1.00 90.81 287 VAL A N 1
ATOM 2255 C CA . VAL A 1 287 ? -6.596 -7.632 -14.457 1.00 90.81 287 VAL A CA 1
ATOM 2256 C C . VAL A 1 287 ? -5.433 -7.320 -13.523 1.00 90.81 287 VAL A C 1
ATOM 2258 O O . VAL A 1 287 ? -4.271 -7.491 -13.897 1.00 90.81 287 VAL A O 1
ATOM 2261 N N . GLN A 1 288 ? -5.749 -6.863 -12.310 1.00 87.25 288 GLN A N 1
ATOM 2262 C CA . GLN A 1 288 ? -4.784 -6.334 -11.341 1.00 87.25 288 GLN A CA 1
ATOM 2263 C C . GLN A 1 288 ? -3.618 -7.292 -11.064 1.00 87.25 288 GLN A C 1
ATOM 2265 O O . GLN A 1 288 ? -2.457 -6.920 -11.240 1.00 87.25 288 GLN A O 1
ATOM 2270 N N . GLY A 1 289 ? -3.909 -8.551 -10.722 1.00 85.38 289 GLY A N 1
ATOM 2271 C CA . GLY A 1 289 ? -2.868 -9.547 -10.449 1.00 85.38 289 GLY A CA 1
ATOM 2272 C C . GLY A 1 289 ? -1.959 -9.812 -11.654 1.00 85.38 289 GLY A C 1
ATOM 2273 O O . GLY A 1 289 ? -0.746 -9.961 -11.505 1.00 85.38 289 GLY A O 1
ATOM 2274 N N . THR A 1 290 ? -2.508 -9.809 -12.874 1.00 89.50 290 THR A N 1
ATOM 2275 C CA . THR A 1 290 ? -1.701 -10.010 -14.086 1.00 89.50 290 THR A CA 1
ATOM 2276 C C . THR A 1 290 ? -0.814 -8.808 -14.388 1.00 89.50 290 THR A C 1
ATOM 2278 O O . THR A 1 290 ? 0.358 -8.995 -14.720 1.00 89.50 290 THR A O 1
ATOM 2281 N N . TYR A 1 291 ? -1.336 -7.592 -14.210 1.00 92.50 291 TYR A N 1
ATOM 2282 C CA . TYR A 1 291 ? -0.566 -6.356 -14.326 1.00 92.50 291 TYR A CA 1
ATOM 2283 C C . TYR A 1 291 ? 0.640 -6.359 -13.382 1.00 92.50 291 TYR A C 1
ATOM 2285 O O . TYR A 1 291 ? 1.779 -6.272 -13.845 1.00 92.50 291 TYR A O 1
ATOM 2293 N N . PHE A 1 292 ? 0.412 -6.527 -12.075 1.00 91.06 292 PHE A N 1
ATOM 2294 C CA . PHE A 1 292 ? 1.484 -6.458 -11.079 1.00 91.06 292 PHE A CA 1
ATOM 2295 C C . PHE A 1 292 ? 2.507 -7.584 -11.244 1.00 91.06 292 PHE A C 1
ATOM 2297 O O . PHE A 1 292 ? 3.709 -7.341 -11.136 1.00 91.06 292 PHE A O 1
ATOM 2304 N N . HIS A 1 293 ? 2.070 -8.794 -11.607 1.00 90.00 293 HIS A N 1
ATOM 2305 C CA . HIS A 1 293 ? 2.982 -9.891 -11.946 1.00 90.00 293 HIS A CA 1
ATOM 2306 C C . HIS A 1 293 ? 3.905 -9.539 -13.118 1.00 90.00 293 HIS A C 1
ATOM 2308 O O . HIS A 1 293 ? 5.106 -9.816 -13.090 1.00 90.00 293 HIS A O 1
ATOM 2314 N N . HIS A 1 294 ? 3.361 -8.917 -14.165 1.00 92.31 294 HIS A N 1
ATOM 2315 C CA . HIS A 1 294 ? 4.136 -8.505 -15.331 1.00 92.31 294 HIS A CA 1
ATOM 2316 C C . HIS A 1 294 ? 5.061 -7.324 -15.027 1.00 92.31 294 HIS A C 1
ATOM 2318 O O . HIS A 1 294 ? 6.215 -7.352 -15.459 1.00 92.31 294 HIS A O 1
ATOM 2324 N N . LEU A 1 295 ? 4.595 -6.346 -14.249 1.00 94.19 295 LEU A N 1
ATOM 2325 C CA . LEU A 1 295 ? 5.392 -5.209 -13.799 1.00 94.19 295 LEU A CA 1
ATOM 2326 C C . LEU A 1 295 ? 6.582 -5.668 -12.949 1.00 94.19 295 LEU A C 1
ATOM 2328 O O . LEU A 1 295 ? 7.716 -5.302 -13.248 1.00 94.19 295 LEU A O 1
ATOM 2332 N N . LYS A 1 296 ? 6.351 -6.539 -11.958 1.00 92.19 296 LYS A N 1
ATOM 2333 C CA . LYS A 1 296 ? 7.405 -7.115 -11.109 1.00 92.19 296 LYS A CA 1
ATOM 2334 C C . LYS A 1 296 ? 8.456 -7.845 -11.942 1.00 92.19 296 LYS A C 1
ATOM 2336 O O . LYS A 1 296 ? 9.652 -7.639 -11.752 1.00 92.19 296 LYS A O 1
ATOM 2341 N N . LYS A 1 297 ? 8.022 -8.658 -12.916 1.00 93.75 297 LYS A N 1
ATOM 2342 C CA . LYS A 1 297 ? 8.944 -9.328 -13.847 1.00 93.75 297 LYS A CA 1
ATOM 2343 C C . LYS A 1 297 ? 9.744 -8.332 -14.681 1.00 93.75 297 LYS A C 1
ATOM 2345 O O . LYS A 1 297 ? 10.950 -8.501 -14.804 1.00 93.75 297 LYS A O 1
ATOM 2350 N N . TRP A 1 298 ? 9.107 -7.300 -15.225 1.00 95.38 298 TRP A N 1
ATOM 2351 C CA . TRP A 1 298 ? 9.792 -6.260 -15.994 1.00 95.38 298 TRP A CA 1
ATOM 2352 C C . TRP A 1 298 ? 10.824 -5.494 -15.156 1.00 95.38 298 TRP A C 1
ATOM 2354 O O . TRP A 1 298 ? 11.953 -5.297 -15.598 1.00 95.38 298 TRP A O 1
ATOM 2364 N N . GLN A 1 299 ? 10.468 -5.122 -13.926 1.00 94.31 299 GLN A N 1
ATOM 2365 C CA . GLN A 1 299 ? 11.355 -4.431 -12.986 1.00 94.31 299 GLN A CA 1
ATOM 2366 C C . GLN A 1 299 ? 12.522 -5.307 -12.512 1.00 94.31 299 GLN A C 1
ATOM 2368 O O . GLN A 1 299 ? 13.597 -4.780 -12.242 1.00 94.31 299 GLN A O 1
ATOM 2373 N N . SER A 1 300 ? 12.343 -6.632 -12.461 1.00 94.12 300 SER A N 1
ATOM 2374 C CA . SER A 1 300 ? 13.424 -7.570 -12.128 1.00 94.12 300 SER A CA 1
ATOM 2375 C C . SER A 1 300 ? 14.498 -7.696 -13.217 1.00 94.12 300 SER A C 1
ATOM 2377 O O . SER A 1 300 ? 15.574 -8.228 -12.953 1.00 94.12 300 SER A O 1
ATOM 2379 N N . LEU A 1 301 ? 14.236 -7.200 -14.434 1.00 96.00 301 LEU A N 1
ATOM 2380 C CA . LEU A 1 301 ? 15.207 -7.223 -15.524 1.00 96.00 301 LEU A CA 1
ATOM 2381 C C . LEU A 1 301 ? 16.275 -6.148 -15.336 1.00 96.00 301 LEU A C 1
ATOM 2383 O O . LEU A 1 301 ? 15.979 -4.969 -15.094 1.00 96.00 301 LEU A O 1
ATOM 2387 N N . THR A 1 302 ? 17.525 -6.538 -15.573 1.00 97.06 302 THR A N 1
ATOM 2388 C CA . THR A 1 302 ? 18.634 -5.586 -15.685 1.00 97.06 302 THR A CA 1
ATOM 2389 C C . THR A 1 302 ? 18.372 -4.585 -16.812 1.00 97.06 302 THR A C 1
ATOM 2391 O O . THR A 1 302 ? 17.654 -4.868 -17.774 1.00 97.06 302 THR A O 1
ATOM 2394 N N . GLU A 1 303 ? 18.980 -3.405 -16.725 1.00 96.25 303 GLU A N 1
ATOM 2395 C CA . GLU A 1 303 ? 18.859 -2.381 -17.768 1.00 96.25 303 GLU A CA 1
ATOM 2396 C C . GLU A 1 303 ? 19.320 -2.903 -19.139 1.00 96.25 303 GLU A C 1
ATOM 2398 O O . GLU A 1 303 ? 18.636 -2.702 -20.142 1.00 96.25 303 GLU A O 1
ATOM 2403 N N . ARG A 1 304 ? 20.403 -3.695 -19.166 1.00 96.94 304 ARG A N 1
ATOM 2404 C CA . ARG A 1 304 ? 20.898 -4.366 -20.377 1.00 96.94 304 ARG A CA 1
ATOM 2405 C C . ARG A 1 304 ? 19.865 -5.326 -20.976 1.00 96.94 304 ARG A C 1
ATOM 2407 O O . ARG A 1 304 ? 19.684 -5.332 -22.189 1.00 96.94 304 ARG A O 1
ATOM 2414 N N . GLN A 1 305 ? 19.176 -6.117 -20.150 1.00 97.50 305 GLN A N 1
ATOM 2415 C CA . GLN A 1 305 ? 18.109 -7.014 -20.613 1.00 97.50 305 GLN A CA 1
ATOM 2416 C C . GLN A 1 305 ? 16.894 -6.237 -21.127 1.00 97.50 305 GLN A C 1
ATOM 2418 O O . GLN A 1 305 ? 16.313 -6.628 -22.136 1.00 97.50 305 GLN A O 1
ATOM 2423 N N . ARG A 1 306 ? 16.510 -5.132 -20.477 1.00 97.69 306 ARG A N 1
ATOM 2424 C CA . ARG A 1 306 ? 15.415 -4.278 -20.965 1.00 97.69 306 ARG A CA 1
ATOM 2425 C C . ARG A 1 306 ? 15.764 -3.672 -22.321 1.00 97.69 306 ARG A C 1
ATOM 2427 O O . ARG A 1 306 ? 14.985 -3.834 -23.257 1.00 97.69 306 ARG A O 1
ATOM 2434 N N . ALA A 1 307 ? 16.954 -3.090 -22.460 1.00 97.25 307 ALA A N 1
ATOM 2435 C CA . ALA A 1 307 ? 17.441 -2.540 -23.723 1.00 97.25 307 ALA A CA 1
ATOM 2436 C C . ALA A 1 307 ? 17.483 -3.596 -24.841 1.00 97.25 307 ALA A C 1
ATOM 2438 O O . ALA A 1 307 ? 16.966 -3.351 -25.928 1.00 97.25 307 ALA A O 1
ATOM 2439 N N . ALA A 1 308 ? 18.009 -4.794 -24.560 1.00 96.88 308 ALA A N 1
ATOM 2440 C CA . ALA A 1 308 ? 18.030 -5.898 -25.521 1.00 96.88 308 ALA A CA 1
ATOM 2441 C C . ALA A 1 308 ? 16.614 -6.325 -25.944 1.00 96.88 308 ALA A C 1
ATOM 2443 O O . ALA A 1 308 ? 16.356 -6.503 -27.130 1.00 96.88 308 ALA A O 1
ATOM 2444 N N . SER A 1 309 ? 15.678 -6.426 -24.995 1.00 96.56 309 SER A N 1
ATOM 2445 C CA . SER A 1 309 ? 14.287 -6.794 -25.285 1.00 96.56 309 SER A CA 1
ATOM 2446 C C . SER A 1 309 ? 13.560 -5.761 -26.150 1.00 96.56 309 SER A C 1
ATOM 2448 O O . SER A 1 309 ? 12.768 -6.132 -27.011 1.00 96.56 309 SER A O 1
ATOM 2450 N N . ILE A 1 310 ? 13.850 -4.470 -25.955 1.00 97.38 310 ILE A N 1
ATOM 2451 C CA . ILE A 1 310 ? 13.287 -3.370 -26.747 1.00 97.38 310 ILE A CA 1
ATOM 2452 C C . ILE A 1 310 ? 13.909 -3.360 -28.150 1.00 97.38 310 ILE A C 1
ATOM 2454 O O . ILE A 1 310 ? 13.198 -3.148 -29.129 1.00 97.38 310 ILE A O 1
ATOM 2458 N N . ALA A 1 311 ? 15.210 -3.652 -28.261 1.00 97.25 311 ALA A N 1
ATOM 2459 C CA . ALA A 1 311 ? 15.930 -3.711 -29.534 1.00 97.25 311 ALA A CA 1
ATOM 2460 C C . ALA A 1 311 ? 15.434 -4.826 -30.474 1.00 97.25 311 ALA A C 1
ATOM 2462 O O . ALA A 1 311 ? 15.602 -4.713 -31.685 1.00 97.25 311 ALA A O 1
ATOM 2463 N N . LEU A 1 312 ? 14.780 -5.870 -29.945 1.00 96.12 312 LEU A N 1
ATOM 2464 C CA . LEU A 1 312 ? 14.115 -6.894 -30.763 1.00 96.12 312 LEU A CA 1
ATOM 2465 C C . LEU A 1 312 ? 12.926 -6.335 -31.565 1.00 96.12 312 LEU A C 1
ATOM 2467 O O . LEU A 1 312 ? 12.490 -6.975 -32.522 1.00 96.12 312 LEU A O 1
ATOM 2471 N N . GLY A 1 313 ? 12.399 -5.160 -31.200 1.00 95.62 313 GLY A N 1
ATOM 2472 C CA . GLY A 1 313 ? 11.299 -4.500 -31.899 1.00 95.62 313 GLY A CA 1
ATOM 2473 C C . GLY A 1 313 ? 10.033 -5.358 -31.987 1.00 95.62 313 GLY A C 1
ATOM 2474 O O . GLY A 1 313 ? 9.734 -6.160 -31.100 1.00 95.62 313 GLY A O 1
ATOM 2475 N N . ARG A 1 314 ? 9.285 -5.200 -33.086 1.00 96.25 314 ARG A N 1
ATOM 2476 C CA . ARG A 1 314 ? 8.065 -5.972 -33.386 1.00 96.25 314 ARG A CA 1
ATOM 2477 C C . ARG A 1 314 ? 8.356 -7.264 -34.157 1.00 96.25 314 ARG A C 1
ATOM 2479 O O . ARG A 1 314 ? 7.743 -7.537 -35.183 1.00 96.25 314 ARG A O 1
ATOM 2486 N N . THR A 1 315 ? 9.350 -8.018 -33.699 1.00 96.88 315 THR A N 1
ATOM 2487 C CA . THR A 1 315 ? 9.662 -9.357 -34.224 1.00 96.88 315 THR A CA 1
ATOM 2488 C C . THR A 1 315 ? 9.054 -10.434 -33.326 1.00 96.88 315 THR A C 1
ATOM 2490 O O . THR A 1 315 ? 8.769 -10.175 -32.156 1.00 96.88 315 THR A O 1
ATOM 2493 N N . ASP A 1 316 ? 8.933 -11.670 -33.819 1.00 95.06 316 ASP A N 1
ATOM 2494 C CA . ASP A 1 316 ? 8.443 -12.802 -33.013 1.00 95.06 316 ASP A CA 1
ATOM 2495 C C . ASP A 1 316 ? 9.277 -13.029 -31.738 1.00 95.06 316 ASP A C 1
ATOM 2497 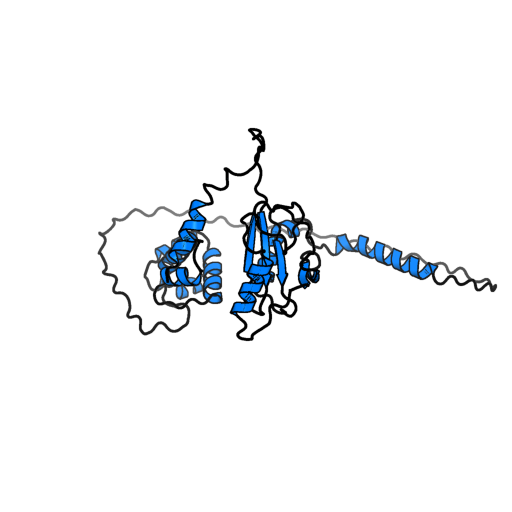O O . ASP A 1 316 ? 8.744 -13.391 -30.686 1.00 95.06 316 ASP A O 1
ATOM 2501 N N . GLY A 1 317 ? 10.587 -12.757 -31.799 1.00 95.38 317 GLY A N 1
ATOM 2502 C CA . GLY A 1 317 ? 11.475 -12.793 -30.633 1.00 95.38 317 GLY A CA 1
ATOM 2503 C C . GLY A 1 317 ? 11.217 -11.656 -29.639 1.00 95.38 317 GLY A C 1
ATOM 2504 O O . GLY A 1 317 ? 11.430 -11.824 -28.439 1.00 95.38 317 GLY A O 1
ATOM 2505 N N . GLY A 1 318 ? 10.713 -10.519 -30.122 1.00 95.75 318 GLY A N 1
ATOM 2506 C CA . GLY A 1 318 ? 10.326 -9.360 -29.321 1.00 95.75 318 GLY A CA 1
ATOM 2507 C C . GLY A 1 318 ? 8.997 -9.525 -28.587 1.00 95.75 318 GLY A C 1
ATOM 2508 O O . GLY A 1 318 ? 8.638 -8.664 -27.790 1.00 95.75 318 GLY A O 1
ATOM 2509 N N . VAL A 1 319 ? 8.255 -10.614 -28.799 1.00 96.12 319 VAL A N 1
ATOM 2510 C CA . VAL A 1 319 ? 7.009 -10.885 -28.071 1.00 96.12 319 VAL A CA 1
ATOM 2511 C C . VAL A 1 319 ? 7.312 -11.168 -26.596 1.00 96.12 319 VAL A C 1
ATOM 2513 O O . VAL A 1 319 ? 8.053 -12.094 -26.266 1.00 96.12 319 VAL A O 1
ATOM 2516 N N . TRP A 1 320 ? 6.674 -10.443 -25.670 1.00 94.88 320 TRP A N 1
ATOM 2517 C CA . TRP A 1 320 ? 6.951 -10.533 -24.227 1.00 94.88 320 TRP A CA 1
ATOM 2518 C C . TRP A 1 320 ? 6.815 -11.951 -23.664 1.00 94.88 320 TRP A C 1
ATOM 2520 O O . TRP A 1 320 ? 7.556 -12.376 -22.775 1.00 94.88 320 TRP A O 1
ATOM 2530 N N . LYS A 1 321 ? 5.852 -12.722 -24.176 1.00 93.88 321 LYS A N 1
ATOM 2531 C CA . LYS A 1 321 ? 5.663 -14.122 -23.779 1.00 93.88 321 LYS A CA 1
ATOM 2532 C C . LYS A 1 321 ? 6.822 -15.017 -24.227 1.00 93.88 321 LYS A C 1
ATOM 2534 O O . LYS A 1 321 ? 7.145 -15.950 -23.496 1.00 93.88 321 LYS A O 1
ATOM 2539 N N . VAL A 1 322 ? 7.408 -14.753 -25.394 1.00 94.88 322 VAL A N 1
ATOM 2540 C CA . VAL A 1 322 ? 8.547 -15.501 -25.948 1.00 94.88 322 VAL A CA 1
ATOM 2541 C C . VAL A 1 322 ? 9.821 -15.097 -25.216 1.00 94.88 322 VAL A C 1
ATOM 2543 O O . VAL A 1 322 ? 10.479 -15.956 -24.638 1.00 94.88 322 VAL A O 1
ATOM 2546 N N . TYR A 1 323 ? 10.084 -13.793 -25.114 1.00 94.50 323 TYR A N 1
ATOM 2547 C CA . TYR A 1 323 ? 11.256 -13.249 -24.430 1.00 94.50 323 TYR A CA 1
ATOM 2548 C C . TYR A 1 323 ? 11.352 -13.692 -22.962 1.00 94.50 323 TYR A C 1
ATOM 2550 O O . TYR A 1 323 ? 12.410 -14.069 -22.474 1.00 94.50 323 TYR A O 1
ATOM 2558 N N . ARG A 1 324 ? 10.231 -13.746 -22.233 1.00 92.75 324 ARG A N 1
ATOM 2559 C CA . ARG A 1 324 ? 10.247 -14.224 -20.839 1.00 92.75 324 ARG A CA 1
ATOM 2560 C C . ARG A 1 324 ? 10.649 -15.685 -20.659 1.00 92.75 324 ARG A C 1
ATOM 2562 O O . ARG A 1 324 ? 10.951 -16.064 -19.535 1.00 92.75 324 ARG A O 1
ATOM 2569 N N . LYS A 1 325 ? 10.581 -16.510 -21.704 1.00 91.81 325 LYS A N 1
ATOM 2570 C CA . LYS A 1 325 ? 11.030 -17.907 -21.637 1.00 91.81 325 LYS A CA 1
ATOM 2571 C C . LYS A 1 325 ? 12.541 -18.043 -21.818 1.00 91.81 325 LYS A C 1
ATOM 2573 O O . LYS A 1 325 ? 13.064 -19.115 -21.546 1.00 91.81 325 LYS A O 1
ATOM 2578 N N . THR A 1 326 ? 13.212 -17.000 -22.306 1.00 91.25 326 THR A N 1
ATOM 2579 C CA . THR A 1 326 ? 14.663 -16.990 -22.541 1.00 91.25 326 THR A CA 1
ATOM 2580 C C . THR A 1 326 ? 15.452 -16.340 -21.403 1.00 91.25 326 THR A C 1
ATOM 2582 O O . THR A 1 326 ? 16.676 -16.311 -21.471 1.00 91.25 326 THR A O 1
ATOM 2585 N N . LEU A 1 327 ? 14.757 -15.778 -20.408 1.00 85.19 327 LEU A N 1
ATOM 2586 C CA . LEU A 1 327 ? 15.325 -15.189 -19.191 1.00 85.19 327 LEU A CA 1
ATOM 2587 C C . LEU A 1 327 ? 15.515 -16.246 -18.106 1.00 85.19 327 LEU A C 1
ATOM 2589 O O . LEU A 1 327 ? 16.559 -16.177 -17.427 1.00 85.19 327 LEU A O 1
#

Secondary structure (DSSP, 8-state):
--THHHHHHHHTTTTTTTS-S------TT------EEEEEEE-STTSPPEEEEEES-SSSSEE-TTSPPTTSPPPHHHHHHHHHHHT--S--------EEEEEETTTTEEEEEETT--EE--TT-EEEEE-TT----TTHHHHHHHHHHHHHTT----HHHHHHHHHHHHHHHHHHHHHTT---------------PPPPPPPPPPPPPPPPPPPPPPPP-------PPPP-------PPPGGG--SSS-TT-BHHHHHHHHHHHHH--SS-HHHHHHHHSTTPPP-HHHHHHHHHHHHTS-HHHHHHHHHTTTSGGGBHHHHTT--

Radius of gyration: 31.77 Å; chains: 1; bounding box: 71×70×108 Å

pLDDT: mean 75.52, std 20.15, range [26.33, 97.69]

Organism: NCBI:txid297713

Foldseek 3Di:
DDPVVVVVVVVVCVVPVVPPDPDPPDDPPDDDDKFKEKEWEAEAAPDATDIDIATPAPDPQKDFQCDAHPVRDHGVVVVSVVVNVVPDPDPPPPDPQQWKWKQDLVVRDTDIDGSRDIDGHGRHYYIYIYHPPHDHHPCPVVVSVVVCPVVPVVDDPPVVPCVVVVVVVVVVVVVVVVVVPPDDPDDDDDDDDDDDDDDDDDDDDDDDDDDDDDDDDDDDDDDDDDDDDDDDDDDDDDDPDLPPDPQDDDQQDFLQLVVQLVVQCVVDPDDDPQVSNCVSPPSHGDDPVNVVVVVVVQVPDDPVLSVVLNVCPNDPCRRPNNVVVVD